Protein AF-A0A9P1D1I2-F1 (afdb_monomer_lite)

Radius of gyration: 19.67 Å; chains: 1; bounding box: 44×61×47 Å

Organism: NCBI:txid2562237

Structure (mmCIF, N/CA/C/O backbone):
data_AF-A0A9P1D1I2-F1
#
_entry.id   AF-A0A9P1D1I2-F1
#
loop_
_atom_site.group_PDB
_atom_site.id
_atom_site.type_symbol
_atom_site.label_atom_id
_atom_site.label_alt_id
_atom_site.label_comp_id
_atom_site.label_asym_id
_atom_site.label_entity_id
_atom_site.label_seq_id
_atom_site.pdbx_PDB_ins_code
_atom_site.Cartn_x
_atom_site.Cartn_y
_atom_site.Cartn_z
_atom_site.occupancy
_atom_site.B_iso_or_equiv
_atom_site.auth_seq_id
_atom_site.auth_comp_id
_atom_site.auth_asym_id
_atom_site.auth_atom_id
_atom_site.pdbx_PDB_model_num
ATOM 1 N N . MET A 1 1 ? -13.885 -42.984 11.761 1.00 29.89 1 MET A N 1
ATOM 2 C CA . MET A 1 1 ? -14.868 -42.279 12.609 1.00 29.89 1 MET A CA 1
ATOM 3 C C . MET A 1 1 ? -14.154 -41.050 13.152 1.00 29.89 1 MET A C 1
ATOM 5 O O . MET A 1 1 ? -13.339 -41.185 14.051 1.00 29.89 1 MET A O 1
ATOM 9 N N . TRP A 1 2 ? -14.302 -39.904 12.483 1.00 29.52 2 TRP A N 1
ATOM 10 C CA . TRP A 1 2 ? -13.664 -38.651 12.902 1.00 29.52 2 TRP A CA 1
ATOM 11 C C . TRP A 1 2 ? -14.492 -38.063 14.055 1.00 29.52 2 TRP A C 1
ATOM 13 O O . TRP A 1 2 ? -15.721 -38.069 13.937 1.00 29.52 2 TRP A O 1
ATOM 23 N N . PRO A 1 3 ? -13.893 -37.617 15.172 1.00 37.53 3 PRO A N 1
ATOM 24 C CA . PRO A 1 3 ? -14.671 -37.070 16.271 1.00 37.53 3 PRO A CA 1
ATOM 25 C C . PRO A 1 3 ? -15.302 -35.742 15.847 1.00 37.53 3 PRO A C 1
ATOM 27 O O . PRO A 1 3 ? -14.663 -34.925 15.184 1.00 37.53 3 PRO A O 1
ATOM 30 N N . ALA A 1 4 ? -16.561 -35.539 16.234 1.00 37.00 4 ALA A N 1
ATOM 31 C CA . ALA A 1 4 ? -17.274 -34.281 16.066 1.00 37.00 4 ALA A CA 1
ATOM 32 C C . ALA A 1 4 ? -16.588 -33.196 16.913 1.00 37.00 4 ALA A C 1
ATOM 34 O O . ALA A 1 4 ? -16.831 -33.070 18.113 1.00 37.00 4 ALA A O 1
ATOM 35 N N . GLY A 1 5 ? -15.676 -32.456 16.284 1.00 34.69 5 GLY A N 1
ATOM 36 C CA . GLY A 1 5 ? -15.035 -31.283 16.858 1.00 34.69 5 GLY A CA 1
ATOM 37 C C . GLY A 1 5 ? -16.058 -30.164 16.997 1.00 34.69 5 GLY A C 1
ATOM 38 O O . GLY A 1 5 ? -16.630 -29.693 16.019 1.00 34.69 5 GLY A O 1
ATOM 39 N N . VAL A 1 6 ? -16.317 -29.783 18.239 1.00 37.31 6 VAL A N 1
ATOM 40 C CA . VAL A 1 6 ? -17.224 -28.711 18.634 1.00 37.31 6 VAL A CA 1
ATOM 41 C C . VAL A 1 6 ? -16.773 -27.392 17.995 1.00 37.31 6 VAL A C 1
ATOM 43 O O . VAL A 1 6 ? -15.763 -26.817 18.390 1.00 37.31 6 VAL A O 1
ATOM 46 N N . LEU A 1 7 ? -17.550 -26.896 17.029 1.00 36.41 7 LEU A N 1
ATOM 47 C CA . LEU A 1 7 ? -17.466 -25.529 16.514 1.00 36.41 7 LEU A CA 1
ATOM 48 C C . LEU A 1 7 ? -17.905 -24.564 17.622 1.00 36.41 7 LEU A C 1
ATOM 50 O O . LEU A 1 7 ? -19.087 -24.256 17.766 1.00 36.41 7 LEU A O 1
ATOM 54 N N . ARG A 1 8 ? -16.967 -24.101 18.445 1.00 40.56 8 ARG A N 1
ATOM 55 C CA . ARG A 1 8 ? -17.187 -22.952 19.326 1.00 40.56 8 ARG A CA 1
ATOM 56 C C . ARG A 1 8 ? -16.097 -21.924 19.092 1.00 40.56 8 ARG A C 1
ATOM 58 O O . ARG A 1 8 ? -14.986 -22.069 19.583 1.00 40.56 8 ARG A O 1
AT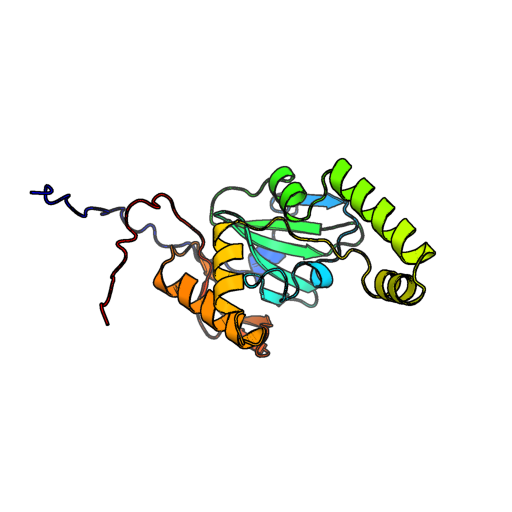OM 65 N N . HIS A 1 9 ? -16.470 -20.849 18.411 1.00 37.41 9 HIS A N 1
ATOM 66 C CA . HIS A 1 9 ? -15.846 -19.546 18.596 1.00 37.41 9 HIS A CA 1
ATOM 67 C C . HIS A 1 9 ? -16.936 -18.565 19.037 1.00 37.41 9 HIS A C 1
ATOM 69 O O . HIS A 1 9 ? -17.386 -17.709 18.286 1.00 37.41 9 HIS A O 1
ATOM 75 N N . GLU A 1 10 ? -17.372 -18.682 20.292 1.00 36.84 10 GLU A N 1
ATOM 76 C CA . GLU A 1 10 ? -17.981 -17.550 20.998 1.00 36.84 10 GLU A CA 1
ATOM 77 C C . GLU A 1 10 ? -16.853 -16.627 21.484 1.00 36.84 10 GLU A C 1
ATOM 79 O O . GLU A 1 10 ? -16.642 -16.420 22.677 1.00 36.84 10 GLU A O 1
ATOM 84 N N . ALA A 1 11 ? -16.075 -16.076 20.548 1.00 42.25 11 ALA A N 1
ATOM 85 C CA . ALA A 1 11 ? -15.321 -14.870 20.844 1.00 42.25 11 ALA A CA 1
ATOM 86 C C . ALA A 1 11 ? -16.341 -13.734 20.796 1.00 42.25 11 ALA A C 1
ATOM 88 O O . ALA A 1 11 ? -16.796 -13.347 19.724 1.00 42.25 11 ALA A O 1
ATOM 89 N N . ARG A 1 12 ? -16.764 -13.267 21.976 1.00 37.78 12 ARG A N 1
ATOM 90 C CA . ARG A 1 12 ? -17.630 -12.098 22.172 1.00 37.78 12 ARG A CA 1
ATOM 91 C C . ARG A 1 12 ? -17.237 -11.016 21.161 1.00 37.78 12 ARG A C 1
ATOM 93 O O . ARG A 1 12 ? -16.141 -10.469 21.279 1.00 37.78 12 ARG A O 1
ATOM 100 N N . ALA A 1 13 ? -18.087 -10.761 20.163 1.00 43.94 13 ALA A N 1
ATOM 101 C CA . ALA A 1 13 ? -17.826 -9.772 19.125 1.00 43.94 13 ALA A CA 1
ATOM 102 C C . ALA A 1 13 ? -17.531 -8.431 19.808 1.00 43.94 13 ALA A C 1
ATOM 104 O O . ALA A 1 13 ? -18.428 -7.793 20.363 1.00 43.94 13 ALA A O 1
ATOM 105 N N . LYS A 1 14 ? -16.254 -8.034 19.853 1.00 53.25 14 LYS A N 1
ATOM 106 C CA . LYS A 1 14 ? -15.906 -6.660 20.204 1.00 53.25 14 LYS A CA 1
ATOM 107 C C . LYS A 1 14 ? -16.548 -5.806 19.123 1.00 53.25 14 LYS A C 1
ATOM 109 O O . LYS A 1 14 ? -16.297 -6.038 17.944 1.00 53.25 14 LYS A O 1
ATOM 114 N N . VAL A 1 15 ? -17.413 -4.881 19.530 1.00 61.31 15 VAL A N 1
ATOM 115 C CA . VAL A 1 15 ? -17.997 -3.900 18.615 1.00 61.31 15 VAL A CA 1
ATOM 116 C C . VAL A 1 15 ? -16.836 -3.221 17.898 1.00 61.31 15 VAL A C 1
ATOM 118 O O . VAL A 1 15 ? -15.937 -2.694 18.559 1.00 61.31 15 VAL A O 1
ATOM 121 N N . ALA A 1 16 ? -16.814 -3.317 16.570 1.00 67.44 16 ALA A N 1
ATOM 122 C CA . ALA A 1 16 ? -15.770 -2.702 15.771 1.00 67.44 16 ALA A CA 1
ATOM 123 C C . ALA A 1 16 ? -15.785 -1.182 16.025 1.00 67.44 16 ALA A C 1
ATOM 125 O O . ALA A 1 16 ? -16.866 -0.588 16.092 1.00 67.44 16 ALA A O 1
ATOM 126 N N . PRO A 1 17 ? -14.621 -0.542 16.227 1.00 77.25 17 PRO A N 1
ATOM 127 C CA . PRO A 1 17 ? -14.570 0.892 16.462 1.00 77.25 17 PRO A CA 1
ATOM 128 C C . PRO A 1 17 ? -15.087 1.651 15.238 1.00 77.25 17 PRO A C 1
ATOM 130 O O . PRO A 1 17 ? -14.825 1.264 14.099 1.00 77.25 17 PRO A O 1
ATOM 133 N N . VAL A 1 18 ? -15.793 2.756 15.478 1.00 77.00 18 VAL A N 1
ATOM 134 C CA . VAL A 1 18 ? -16.175 3.697 14.421 1.00 77.00 18 VAL A CA 1
ATOM 135 C C . VAL A 1 18 ? -15.080 4.753 14.296 1.00 77.00 18 VAL A C 1
ATOM 137 O O . VAL A 1 18 ? -14.736 5.402 15.283 1.00 77.00 18 VAL A O 1
ATOM 140 N N . VAL A 1 19 ? -14.532 4.922 13.095 1.00 78.06 19 VAL A N 1
ATOM 141 C CA . VAL A 1 19 ? -13.442 5.854 12.789 1.00 78.06 19 VAL A CA 1
ATOM 142 C C . VAL A 1 19 ? -13.971 7.019 11.958 1.00 78.06 19 VAL A C 1
ATOM 144 O O . VAL A 1 19 ? -14.534 6.820 10.881 1.00 78.06 19 VAL A O 1
ATOM 147 N N . ASP A 1 20 ? -13.739 8.245 12.425 1.00 80.31 20 ASP A N 1
ATOM 148 C CA . ASP A 1 20 ? -13.945 9.460 11.635 1.00 80.31 20 ASP A CA 1
ATOM 149 C C . ASP A 1 20 ? -12.637 9.843 10.927 1.00 80.31 20 ASP A C 1
ATOM 151 O O . ASP A 1 20 ? -11.659 10.253 11.555 1.00 80.31 20 ASP A O 1
ATOM 155 N N . LEU A 1 21 ? -12.613 9.704 9.599 1.00 76.44 21 LEU A N 1
ATOM 156 C CA . LEU A 1 21 ? -11.418 9.982 8.801 1.00 76.44 21 LEU A CA 1
ATOM 157 C C . LEU A 1 21 ? -11.055 11.468 8.760 1.00 76.44 21 LEU A C 1
ATOM 159 O O . LEU A 1 21 ? -9.884 11.783 8.568 1.00 76.44 21 LEU A O 1
ATOM 163 N N . ARG A 1 22 ? -12.013 12.388 8.943 1.00 76.69 22 ARG A N 1
ATOM 164 C CA . ARG A 1 22 ? -11.710 13.827 9.006 1.00 76.69 22 ARG A CA 1
ATOM 165 C C . ARG A 1 22 ? -10.940 14.136 10.280 1.00 76.69 22 ARG A C 1
ATOM 167 O O . ARG A 1 22 ? -9.942 14.845 10.222 1.00 76.69 22 ARG A O 1
ATOM 174 N N . VAL A 1 23 ? -11.369 13.547 11.396 1.00 81.38 23 VAL A N 1
ATOM 175 C CA . VAL A 1 23 ? -10.670 13.658 12.683 1.00 81.38 23 VAL A CA 1
ATOM 176 C C . VAL A 1 23 ? -9.295 13.000 12.605 1.00 81.38 23 VAL A C 1
ATOM 178 O O . VAL A 1 23 ? -8.317 13.615 13.012 1.00 81.38 23 VAL A O 1
ATOM 181 N N . ALA A 1 24 ? -9.190 11.798 12.027 1.00 81.50 24 ALA A N 1
ATOM 182 C CA . ALA A 1 24 ? -7.903 11.119 11.859 1.00 81.50 24 ALA A CA 1
ATOM 183 C C . ALA A 1 24 ? -6.914 11.955 11.024 1.00 81.50 24 ALA A C 1
ATOM 185 O O . ALA A 1 24 ? -5.773 12.161 11.422 1.00 81.50 24 ALA A O 1
ATOM 186 N N . LEU A 1 25 ? -7.369 12.529 9.905 1.00 79.50 25 LEU A N 1
ATOM 187 C CA . LEU A 1 25 ? -6.540 13.381 9.045 1.00 79.50 25 LEU A CA 1
ATOM 188 C C . LEU A 1 25 ? -6.122 14.710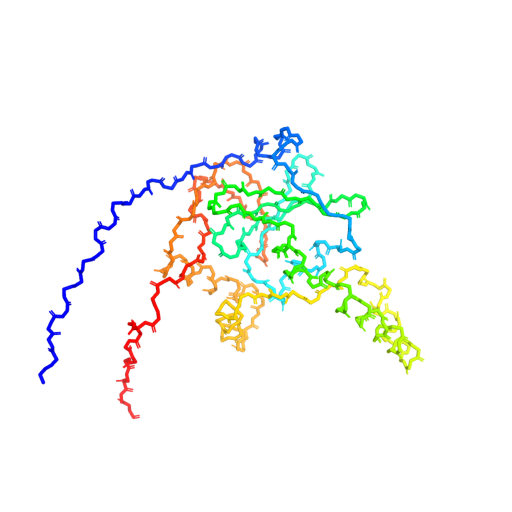 9.687 1.00 79.50 25 LEU A C 1
ATOM 190 O O . LEU A 1 25 ? -5.119 15.286 9.273 1.00 79.50 25 LEU A O 1
ATOM 194 N N . GLN A 1 26 ? -6.869 15.183 10.684 1.00 82.00 26 GLN A N 1
ATOM 195 C CA . GLN A 1 26 ? -6.565 16.386 11.462 1.00 82.00 26 GLN A CA 1
ATOM 196 C C . GLN A 1 26 ? -5.849 16.083 12.785 1.00 82.00 26 GLN A C 1
ATOM 198 O O . GLN A 1 26 ? -5.551 17.014 13.531 1.00 82.00 26 GLN A O 1
ATOM 203 N N . ALA A 1 27 ? -5.591 14.809 13.095 1.00 80.25 27 ALA A N 1
ATOM 204 C CA . ALA A 1 27 ? -4.967 14.413 14.348 1.00 80.25 27 ALA A CA 1
ATOM 205 C C . ALA A 1 27 ? -3.555 15.000 14.488 1.00 80.25 27 ALA A C 1
ATOM 207 O O . ALA A 1 27 ? -2.823 15.150 13.504 1.00 80.25 27 ALA A O 1
ATOM 208 N N . ASP A 1 28 ? -3.165 15.286 15.732 1.00 78.50 28 ASP A N 1
ATOM 209 C CA . ASP A 1 28 ? -1.852 15.843 16.055 1.00 78.50 28 ASP A CA 1
ATOM 210 C C . ASP A 1 28 ? -0.705 14.962 15.542 1.00 78.50 28 ASP A C 1
ATOM 212 O O . ASP A 1 28 ? -0.829 13.737 15.448 1.00 78.50 28 ASP A O 1
ATOM 216 N N . ALA A 1 29 ? 0.458 15.580 15.308 1.00 72.69 29 ALA A N 1
ATOM 217 C CA . ALA A 1 29 ? 1.646 14.925 14.753 1.00 72.69 29 ALA A CA 1
ATOM 218 C C . ALA A 1 29 ? 2.079 13.647 15.500 1.00 72.69 29 ALA A C 1
ATOM 220 O O . ALA A 1 29 ? 2.667 12.764 14.888 1.00 72.69 29 ALA A O 1
ATOM 221 N N . GLY A 1 30 ? 1.756 13.514 16.793 1.00 74.88 30 GLY A N 1
ATOM 222 C CA . GLY A 1 30 ? 2.052 12.315 17.588 1.00 74.88 30 GLY A CA 1
ATOM 223 C C . GLY A 1 30 ? 1.306 11.045 17.157 1.00 74.88 30 GLY A C 1
ATOM 224 O O . GLY A 1 30 ? 1.709 9.956 17.547 1.00 74.88 30 GLY A O 1
ATOM 225 N N . HIS A 1 31 ? 0.252 11.163 16.344 1.00 82.69 31 HIS A N 1
ATOM 226 C CA . HIS A 1 31 ? -0.493 10.023 15.794 1.00 82.69 31 HIS A CA 1
ATOM 227 C C . HIS A 1 31 ? 0.019 9.577 14.419 1.00 82.69 31 HIS A C 1
ATOM 229 O O . HIS A 1 31 ? -0.427 8.554 13.898 1.00 82.69 31 HIS A O 1
ATOM 235 N N . TRP A 1 32 ? 0.940 10.343 13.829 1.00 91.69 32 TRP A N 1
ATOM 236 C CA . TRP A 1 32 ? 1.482 10.093 12.504 1.00 91.69 32 TRP A CA 1
ATOM 237 C C . TRP A 1 32 ? 2.912 9.589 12.601 1.00 91.69 32 TRP A C 1
ATOM 239 O O . TRP A 1 32 ? 3.778 10.218 13.205 1.00 91.69 32 TRP A O 1
ATOM 249 N N . THR A 1 33 ? 3.191 8.486 11.921 1.00 94.56 33 THR A N 1
ATOM 250 C CA . THR A 1 33 ? 4.564 8.062 11.657 1.00 94.56 33 THR A CA 1
ATOM 251 C C . THR A 1 33 ? 4.951 8.484 10.244 1.00 94.56 33 THR A C 1
ATOM 253 O O . THR A 1 33 ? 4.114 8.527 9.341 1.00 94.56 33 THR A O 1
ATOM 256 N N . SER A 1 34 ? 6.214 8.864 10.057 1.00 94.12 34 SER A N 1
ATOM 257 C CA . SER A 1 34 ? 6.737 9.370 8.785 1.00 94.12 34 SER A CA 1
ATOM 258 C C . SER A 1 34 ? 7.961 8.577 8.367 1.00 94.12 34 SER A C 1
ATOM 260 O O . SER A 1 34 ? 8.762 8.183 9.212 1.00 94.12 34 SER A O 1
ATOM 262 N N . ILE A 1 35 ? 8.141 8.409 7.062 1.00 94.25 35 ILE A N 1
ATOM 263 C CA . ILE A 1 35 ? 9.394 7.928 6.495 1.00 94.25 35 ILE A CA 1
ATOM 264 C C . ILE A 1 35 ? 9.732 8.727 5.243 1.00 94.25 35 ILE A C 1
ATOM 266 O O . ILE A 1 35 ? 8.890 8.905 4.357 1.00 94.25 35 ILE A O 1
ATOM 270 N N . ASP A 1 36 ? 10.983 9.175 5.169 1.00 92.69 36 ASP A N 1
ATOM 271 C CA . ASP A 1 36 ? 11.531 9.756 3.952 1.00 92.69 36 ASP A CA 1
ATOM 272 C C . ASP A 1 36 ? 11.814 8.630 2.954 1.00 92.69 36 ASP A C 1
ATOM 274 O O . ASP A 1 36 ? 12.602 7.717 3.216 1.00 92.69 36 ASP A O 1
ATOM 278 N N . ALA A 1 37 ? 11.135 8.665 1.812 1.00 88.06 37 ALA A N 1
ATOM 279 C CA . ALA A 1 37 ? 11.194 7.600 0.823 1.00 88.06 37 ALA A CA 1
ATOM 280 C C . ALA A 1 37 ? 10.855 8.134 -0.574 1.00 88.06 37 ALA A C 1
ATOM 282 O O . ALA A 1 37 ? 9.896 8.892 -0.722 1.00 88.06 37 ALA A O 1
ATOM 283 N N . PRO A 1 38 ? 11.570 7.704 -1.629 1.00 87.38 38 PRO A N 1
ATOM 284 C CA . PRO A 1 38 ? 11.281 8.098 -3.006 1.00 87.38 38 PRO A CA 1
ATOM 285 C C . PRO A 1 38 ? 10.097 7.297 -3.584 1.00 87.38 38 PRO A C 1
ATOM 287 O O . PRO A 1 38 ? 10.202 6.715 -4.660 1.00 87.38 38 PRO A O 1
ATOM 290 N N . VAL A 1 39 ? 8.981 7.229 -2.855 1.00 90.56 39 VAL A N 1
ATOM 291 C CA . VAL A 1 39 ? 7.765 6.495 -3.232 1.00 90.56 39 VAL A CA 1
ATOM 292 C C . VAL A 1 39 ? 6.666 7.471 -3.599 1.00 90.56 39 VAL A C 1
ATOM 294 O O . VAL A 1 39 ? 6.432 8.455 -2.895 1.00 90.56 39 VAL A O 1
ATOM 297 N N . VAL A 1 40 ? 5.950 7.150 -4.674 1.00 92.12 40 VAL A N 1
ATOM 298 C CA . VAL A 1 40 ? 4.725 7.851 -5.057 1.00 92.12 40 VAL A CA 1
ATOM 299 C C . VAL A 1 40 ? 3.536 6.927 -4.807 1.00 92.12 40 VAL A C 1
ATOM 301 O O . VAL A 1 40 ? 3.335 5.945 -5.525 1.00 92.12 40 VAL A O 1
ATOM 304 N N . LEU A 1 41 ? 2.732 7.242 -3.786 1.00 92.81 41 LEU A N 1
ATOM 305 C CA . LEU A 1 41 ? 1.606 6.409 -3.344 1.00 92.81 41 LEU A CA 1
ATOM 306 C C . LEU A 1 41 ? 0.604 6.148 -4.467 1.00 92.81 41 LEU A C 1
ATOM 308 O O . LEU A 1 41 ? 0.179 5.013 -4.651 1.00 92.81 41 LEU A O 1
ATOM 312 N N . SER A 1 42 ? 0.265 7.170 -5.256 1.00 89.31 42 SER A N 1
ATOM 313 C CA . SER A 1 42 ? -0.665 7.028 -6.381 1.00 89.31 42 SER A CA 1
ATOM 314 C C . SER A 1 42 ? -0.149 6.106 -7.484 1.00 89.31 42 SER A C 1
ATOM 316 O O . SER A 1 42 ? -0.963 5.555 -8.215 1.00 89.31 42 SER A O 1
ATOM 318 N N . SER A 1 43 ? 1.167 5.911 -7.591 1.00 88.94 43 SER A N 1
ATOM 319 C CA . SER A 1 43 ? 1.780 4.978 -8.539 1.00 88.94 43 SER A CA 1
ATOM 320 C C . SER A 1 43 ? 1.832 3.555 -7.976 1.00 88.94 43 SER A C 1
ATOM 322 O O . SER A 1 43 ? 1.537 2.607 -8.698 1.00 88.94 43 SER A O 1
ATOM 324 N N . CYS A 1 44 ? 2.201 3.385 -6.699 1.00 90.75 44 CYS A N 1
ATOM 325 C CA . CYS A 1 44 ? 2.358 2.054 -6.095 1.00 90.75 44 CYS A CA 1
ATOM 326 C C . CYS A 1 44 ? 1.029 1.431 -5.639 1.00 90.75 44 CYS A C 1
ATOM 328 O O . CYS A 1 44 ? 0.818 0.237 -5.830 1.00 90.75 44 CYS A O 1
ATOM 330 N N . LEU A 1 45 ? 0.140 2.223 -5.031 1.00 89.19 45 LEU A N 1
ATOM 331 C CA . LEU A 1 45 ? -1.147 1.762 -4.492 1.00 89.19 45 LEU A CA 1
ATOM 332 C C . LEU A 1 45 ? -2.267 1.786 -5.532 1.00 89.19 45 LEU A C 1
ATOM 334 O O . LEU A 1 45 ? -3.412 1.466 -5.211 1.00 89.19 45 LEU A O 1
ATOM 338 N N . ALA A 1 46 ? -1.942 2.167 -6.770 1.00 76.62 46 ALA A N 1
ATOM 339 C CA . ALA A 1 46 ? -2.864 2.033 -7.874 1.00 76.62 46 ALA A CA 1
ATOM 340 C C . ALA A 1 46 ? -3.265 0.558 -8.079 1.00 76.62 46 ALA A C 1
ATOM 342 O O . ALA A 1 46 ? -2.462 -0.363 -7.872 1.00 76.62 46 ALA A O 1
ATOM 343 N N . PRO A 1 47 ? -4.496 0.330 -8.546 1.00 68.31 47 PRO A N 1
ATOM 344 C CA . PRO A 1 47 ? -4.978 -0.998 -8.880 1.00 68.31 47 PRO A CA 1
ATOM 345 C C . PRO A 1 47 ? -4.118 -1.672 -9.947 1.00 68.31 47 PRO A C 1
ATOM 347 O O . PRO A 1 47 ? -3.681 -1.040 -10.909 1.00 68.31 47 PRO A O 1
ATOM 350 N N . GLY A 1 48 ? -3.929 -2.982 -9.807 1.00 73.94 48 GLY A N 1
ATOM 351 C CA . GLY A 1 48 ? -3.123 -3.799 -10.722 1.00 73.94 48 GLY A CA 1
ATOM 352 C C . GLY A 1 48 ? -1.932 -4.471 -10.043 1.00 73.94 48 GLY A C 1
ATOM 353 O O . GLY A 1 48 ? -1.468 -5.497 -10.530 1.00 73.94 48 GLY A O 1
ATOM 354 N N . GLN A 1 49 ? -1.503 -3.946 -8.891 1.00 81.56 49 GLN A N 1
ATOM 355 C CA . GLN A 1 49 ? -0.638 -4.653 -7.939 1.00 81.56 49 GLN A CA 1
ATOM 356 C C . GLN A 1 49 ? -1.455 -5.076 -6.715 1.00 81.56 49 GLN A C 1
ATOM 358 O O . GLN A 1 49 ? -1.619 -6.259 -6.432 1.00 81.56 49 GLN A O 1
ATOM 363 N N . SER A 1 50 ? -2.073 -4.098 -6.048 1.00 82.38 50 SER A N 1
ATOM 364 C CA . SER A 1 50 ? -2.990 -4.324 -4.934 1.00 82.38 50 SER A CA 1
ATOM 365 C C . SER A 1 50 ? -4.411 -3.904 -5.274 1.00 82.38 50 SER A C 1
ATOM 367 O O . SER A 1 50 ? -4.634 -2.959 -6.022 1.00 82.38 50 SER A O 1
ATOM 369 N N . PHE A 1 51 ? -5.378 -4.623 -4.706 1.00 79.44 51 PHE A N 1
ATOM 370 C CA . PHE A 1 51 ? -6.816 -4.398 -4.892 1.00 79.44 51 PHE A CA 1
ATOM 371 C C . PHE A 1 51 ? -7.508 -4.004 -3.574 1.00 79.44 51 PHE A C 1
ATOM 373 O O . PHE A 1 51 ? -8.726 -4.121 -3.446 1.00 79.44 51 PHE A O 1
ATOM 380 N N . GLY A 1 52 ? -6.729 -3.652 -2.544 1.00 79.25 52 GLY A N 1
ATOM 381 C CA . GLY A 1 52 ? -7.221 -3.326 -1.197 1.00 79.25 52 GLY A CA 1
ATOM 382 C C . GLY A 1 52 ? -7.201 -1.839 -0.840 1.00 79.25 52 GLY A C 1
ATOM 383 O O . GLY A 1 52 ? -7.771 -1.463 0.180 1.00 79.25 52 GLY A O 1
ATOM 384 N N . TRP A 1 53 ? -6.568 -0.996 -1.660 1.00 85.62 53 TRP A N 1
ATOM 385 C CA . TRP A 1 53 ? -6.398 0.429 -1.376 1.00 85.62 53 TRP A CA 1
ATOM 386 C C . TRP A 1 53 ? -7.497 1.260 -2.030 1.00 85.62 53 TRP A C 1
ATOM 388 O O . TRP A 1 53 ? -7.824 1.071 -3.200 1.00 85.62 53 TRP A O 1
ATOM 398 N N . LYS A 1 54 ? -8.063 2.197 -1.272 1.00 82.62 54 LYS A N 1
ATOM 399 C CA . LYS A 1 54 ? -9.045 3.172 -1.747 1.00 82.62 54 LYS A CA 1
ATOM 400 C C . LYS A 1 54 ? -8.437 4.560 -1.654 1.00 82.62 54 LYS A C 1
ATOM 402 O O . LYS A 1 54 ? -7.938 4.955 -0.599 1.00 82.62 54 LYS A O 1
ATOM 407 N N . LYS A 1 55 ? -8.495 5.304 -2.754 1.00 83.44 55 LYS A N 1
ATOM 408 C CA . LYS A 1 55 ? -8.059 6.694 -2.772 1.00 83.44 55 LYS A CA 1
ATOM 409 C C . LYS A 1 55 ? -9.171 7.559 -2.191 1.00 83.44 55 LYS A C 1
ATOM 411 O O . LYS A 1 55 ? -10.325 7.453 -2.591 1.00 83.44 55 LYS A O 1
ATOM 416 N N . LEU A 1 56 ? -8.828 8.420 -1.254 1.00 80.44 56 LEU A N 1
ATOM 417 C CA . LEU A 1 56 ? -9.726 9.375 -0.631 1.00 80.44 56 LEU A CA 1
ATOM 418 C C . LEU A 1 56 ? -9.271 10.776 -1.010 1.00 80.44 56 LEU A C 1
ATOM 420 O O . LEU A 1 56 ? -8.071 11.049 -1.018 1.00 80.44 56 LEU A O 1
ATOM 424 N N . ASN A 1 57 ? -10.225 11.660 -1.281 1.00 74.50 57 ASN A N 1
ATOM 425 C CA . ASN A 1 57 ? -9.947 13.085 -1.363 1.00 74.50 57 ASN A CA 1
ATOM 426 C C . ASN A 1 57 ? -10.653 13.762 -0.194 1.00 74.50 57 ASN A C 1
ATOM 428 O O . ASN A 1 57 ? -11.875 13.890 -0.177 1.00 74.50 57 ASN A O 1
ATOM 432 N N . VAL A 1 58 ? -9.880 14.141 0.818 1.00 66.00 58 VAL A N 1
ATOM 433 C CA . VAL A 1 58 ? -10.419 14.759 2.029 1.00 66.00 58 VAL A CA 1
ATOM 434 C C . VAL A 1 58 ? -9.702 16.077 2.226 1.00 66.00 58 VAL A C 1
ATOM 436 O O . VAL A 1 58 ? -8.473 16.133 2.245 1.00 66.00 58 VAL A O 1
ATOM 439 N N . THR A 1 59 ? -10.466 17.164 2.343 1.00 65.81 59 THR A N 1
ATOM 440 C CA . THR A 1 59 ? -9.925 18.518 2.559 1.00 65.81 59 THR A CA 1
ATOM 441 C C . THR A 1 59 ? -8.876 18.959 1.519 1.00 65.81 59 THR A C 1
ATOM 443 O O . THR A 1 59 ? -7.971 19.719 1.838 1.00 65.81 59 THR A O 1
ATOM 446 N N . GLY A 1 60 ? -8.982 18.485 0.269 1.00 69.94 60 GLY A N 1
ATOM 447 C CA . GLY A 1 60 ? -8.054 18.834 -0.817 1.00 69.94 60 GLY A CA 1
ATOM 448 C C . GLY A 1 60 ? -6.730 18.062 -0.810 1.00 69.94 60 GLY A C 1
ATOM 449 O O . GLY A 1 60 ? -5.849 18.365 -1.611 1.00 69.94 60 GLY A O 1
ATOM 450 N N . GLN A 1 61 ? -6.594 17.058 0.057 1.00 74.50 61 GLN A N 1
ATOM 451 C CA . GLN A 1 61 ? -5.430 16.187 0.130 1.00 74.50 61 GLN A CA 1
ATOM 452 C C . GLN A 1 61 ? -5.811 14.759 -0.271 1.00 74.50 61 GLN A C 1
ATOM 454 O O . GLN A 1 61 ? -6.817 14.214 0.192 1.00 74.50 61 GLN A O 1
ATOM 459 N N . ASP A 1 62 ? -4.981 14.148 -1.113 1.00 83.56 62 ASP A N 1
ATOM 460 C CA . ASP A 1 62 ? -5.111 12.736 -1.448 1.00 83.56 62 ASP A CA 1
ATOM 461 C C . ASP A 1 62 ? -4.586 11.873 -0.291 1.00 83.56 62 ASP A C 1
ATOM 463 O O . ASP A 1 62 ? -3.462 12.051 0.190 1.00 83.56 62 ASP A O 1
ATOM 467 N N . ALA A 1 63 ? -5.404 10.917 0.135 1.00 87.69 63 ALA A N 1
ATOM 468 C CA . ALA A 1 63 ? -5.052 9.897 1.111 1.00 87.69 63 ALA A CA 1
ATOM 469 C C . ALA A 1 63 ? -5.413 8.508 0.576 1.00 87.69 63 ALA A C 1
ATOM 471 O O . ALA A 1 63 ? -6.236 8.369 -0.327 1.00 87.69 63 ALA A O 1
ATOM 472 N N . PHE A 1 64 ? -4.799 7.469 1.126 1.00 88.88 64 PHE A N 1
ATOM 473 C CA . PHE A 1 64 ? -5.031 6.087 0.725 1.00 88.88 64 PHE A CA 1
ATOM 474 C C . PHE A 1 64 ? -5.405 5.265 1.946 1.00 88.88 64 PHE A C 1
ATOM 476 O O . PHE A 1 64 ? -4.594 5.086 2.848 1.00 88.88 64 PHE A O 1
ATOM 483 N N . LEU A 1 65 ? -6.637 4.772 1.966 1.00 87.38 65 LEU A N 1
ATOM 484 C CA . LEU A 1 65 ? -7.152 3.901 3.014 1.00 87.38 65 LEU A CA 1
ATOM 485 C C . LEU A 1 65 ? -7.022 2.446 2.574 1.00 87.38 65 LEU A C 1
ATOM 487 O O . LEU A 1 65 ? -7.399 2.105 1.453 1.00 87.38 65 LEU A O 1
ATOM 491 N N . GLY A 1 66 ? -6.537 1.582 3.456 1.00 87.88 66 GLY A N 1
ATOM 492 C CA . GLY A 1 66 ? -6.443 0.155 3.177 1.00 87.88 66 GLY A CA 1
ATOM 493 C C . GLY A 1 66 ? -6.129 -0.669 4.414 1.00 87.88 66 GLY A C 1
ATOM 494 O O . GLY A 1 66 ? -6.104 -0.161 5.537 1.00 87.88 66 GLY A O 1
ATOM 495 N N . VAL A 1 67 ? -5.919 -1.964 4.190 1.00 87.31 67 VAL A N 1
ATOM 496 C CA . VAL A 1 67 ? -5.444 -2.898 5.213 1.00 87.31 67 VAL A CA 1
ATOM 497 C C . VAL A 1 67 ? -3.973 -3.167 4.971 1.00 87.31 67 VAL A C 1
ATOM 499 O O . VAL A 1 67 ? -3.576 -3.464 3.845 1.00 87.31 67 VAL A O 1
ATOM 502 N N . LEU A 1 68 ? -3.180 -3.111 6.035 1.00 89.62 68 LEU A N 1
ATOM 503 C CA . LEU A 1 68 ? -1.828 -3.647 6.034 1.00 89.62 68 LEU A CA 1
ATOM 504 C C . LEU A 1 68 ? -1.692 -4.633 7.192 1.00 89.62 68 LEU A C 1
ATOM 506 O O . LEU A 1 68 ? -1.869 -4.263 8.352 1.00 89.62 68 LEU A O 1
ATOM 510 N N . ASN A 1 69 ? -1.404 -5.895 6.868 1.00 85.94 69 ASN A N 1
ATOM 511 C CA . ASN A 1 69 ? -1.474 -7.025 7.795 1.00 85.94 69 ASN A CA 1
ATOM 512 C C . ASN A 1 69 ? -2.862 -7.131 8.458 1.00 85.94 69 ASN A C 1
ATOM 514 O O . ASN A 1 69 ? -3.815 -7.559 7.818 1.00 85.94 69 ASN A O 1
ATOM 518 N N . MET A 1 70 ? -2.971 -6.705 9.716 1.00 83.25 70 MET A N 1
ATOM 519 C CA . MET A 1 70 ? -4.161 -6.810 10.571 1.00 83.25 70 MET A CA 1
ATOM 520 C C . MET A 1 70 ? -4.725 -5.442 10.960 1.00 83.25 70 MET A C 1
ATOM 522 O O . MET A 1 70 ? -5.490 -5.318 11.920 1.00 83.25 70 MET A O 1
ATOM 526 N N . SER A 1 71 ? -4.293 -4.405 10.251 1.00 88.12 71 SER A N 1
ATOM 527 C CA . SER A 1 71 ? -4.471 -3.030 10.681 1.00 88.12 71 SER A CA 1
ATOM 528 C C . SER A 1 71 ? -5.129 -2.212 9.588 1.00 88.12 71 SER A C 1
ATOM 530 O O . SER A 1 71 ? -4.712 -2.241 8.429 1.00 88.12 71 SER A O 1
ATOM 532 N N . ALA A 1 72 ? -6.152 -1.457 9.972 1.00 88.44 72 ALA A N 1
ATOM 533 C CA . ALA A 1 72 ? -6.703 -0.400 9.146 1.00 88.44 72 ALA A CA 1
ATOM 534 C C . ALA A 1 72 ? -5.708 0.763 9.148 1.00 88.44 72 ALA A C 1
ATOM 536 O O . ALA A 1 72 ? -5.385 1.292 10.212 1.00 88.44 72 ALA A O 1
ATOM 537 N N . VAL A 1 73 ? -5.213 1.156 7.977 1.00 91.81 73 VAL A N 1
ATOM 538 C CA . VAL A 1 73 ? -4.173 2.182 7.836 1.00 91.81 73 VAL A CA 1
ATOM 539 C C . VAL A 1 73 ? -4.609 3.228 6.830 1.00 91.81 73 VAL A C 1
ATOM 541 O O . VAL A 1 73 ? -5.180 2.908 5.785 1.00 91.81 73 VAL A O 1
ATOM 544 N N . ILE A 1 74 ? -4.283 4.480 7.132 1.00 91.12 74 ILE A N 1
ATOM 545 C CA . ILE A 1 74 ? -4.341 5.574 6.171 1.00 91.12 74 ILE A CA 1
ATOM 546 C C . ILE A 1 74 ? -2.928 6.047 5.839 1.00 91.12 74 ILE A C 1
ATOM 548 O O . ILE A 1 74 ? -2.143 6.343 6.735 1.00 91.12 74 ILE A O 1
ATOM 552 N N . PHE A 1 75 ? -2.612 6.111 4.548 1.00 94.00 75 PHE A N 1
ATOM 553 C CA . PHE A 1 75 ? -1.385 6.690 4.013 1.00 94.00 75 PHE A CA 1
ATOM 554 C C . PHE A 1 75 ? -1.653 8.057 3.397 1.00 94.00 75 PHE A C 1
ATOM 556 O O . PHE A 1 75 ? -2.682 8.286 2.761 1.00 94.00 75 PHE A O 1
ATOM 563 N N . VAL A 1 76 ? -0.681 8.949 3.527 1.00 92.88 76 VAL A N 1
ATOM 564 C CA . VAL A 1 76 ? -0.698 10.290 2.953 1.00 92.88 76 VAL A CA 1
ATOM 565 C C . VAL A 1 76 ? 0.659 10.593 2.326 1.00 92.88 76 VAL A C 1
ATOM 567 O O . VAL A 1 76 ? 1.706 10.307 2.911 1.00 92.88 76 VAL A O 1
ATOM 570 N N . GLN A 1 77 ? 0.645 11.208 1.142 1.00 93.12 77 GLN A N 1
ATOM 571 C CA . GLN A 1 77 ? 1.866 11.648 0.467 1.00 93.12 77 GLN A CA 1
ATOM 572 C C . GLN A 1 77 ? 2.370 12.967 1.074 1.00 93.12 77 GLN A C 1
ATOM 574 O O . GLN A 1 77 ? 1.597 13.905 1.277 1.00 93.12 77 GLN A O 1
ATOM 579 N N . ARG A 1 78 ? 3.681 13.056 1.315 1.00 91.62 78 ARG A N 1
ATOM 580 C CA . ARG A 1 78 ? 4.403 14.277 1.709 1.00 91.62 78 ARG A CA 1
ATOM 581 C C . ARG A 1 78 ? 5.508 14.594 0.706 1.00 91.62 78 ARG A C 1
ATOM 583 O O . ARG A 1 78 ? 5.834 13.774 -0.148 1.00 91.62 78 ARG A O 1
ATOM 590 N N . GLU A 1 79 ? 6.103 15.780 0.829 1.00 87.44 79 GLU A N 1
ATOM 591 C CA . GLU A 1 79 ? 7.162 16.244 -0.082 1.00 87.44 79 GLU A CA 1
ATOM 592 C C . GLU A 1 79 ? 8.382 15.313 -0.115 1.00 87.44 79 GLU A C 1
ATOM 594 O O . GLU A 1 79 ? 8.945 15.082 -1.182 1.00 87.44 79 GLU A O 1
ATOM 599 N N . LYS A 1 80 ? 8.789 14.767 1.040 1.00 86.81 80 LYS A N 1
ATOM 600 C CA . LYS A 1 80 ? 9.993 13.926 1.175 1.00 86.81 80 LYS A CA 1
ATOM 601 C C . LYS A 1 80 ? 9.712 12.437 1.368 1.00 86.81 80 LYS A C 1
ATOM 603 O O . LYS A 1 80 ? 10.644 11.655 1.527 1.00 86.81 80 LYS A O 1
ATOM 608 N N . GLY A 1 81 ? 8.449 12.029 1.317 1.00 92.25 81 GLY A N 1
ATOM 609 C CA . GLY A 1 81 ? 8.084 10.635 1.509 1.00 92.25 81 GLY A CA 1
ATOM 610 C C . GLY A 1 81 ? 6.625 10.458 1.860 1.00 92.25 81 GLY A C 1
ATOM 611 O O . GLY A 1 81 ? 5.751 11.104 1.279 1.00 92.25 81 GLY A O 1
ATOM 612 N N . ILE A 1 82 ? 6.362 9.561 2.800 1.00 94.81 82 ILE A N 1
ATOM 613 C CA . ILE A 1 82 ? 5.004 9.155 3.147 1.00 94.81 82 ILE A CA 1
ATOM 614 C C . ILE A 1 82 ? 4.785 9.230 4.652 1.00 94.81 82 ILE A C 1
ATOM 616 O O . ILE A 1 82 ? 5.701 9.043 5.456 1.00 94.81 82 ILE A O 1
ATOM 620 N N . GLN A 1 83 ? 3.541 9.506 5.015 1.00 95.31 83 GLN A N 1
ATOM 621 C CA . GLN A 1 83 ? 3.053 9.473 6.382 1.00 95.31 83 GLN A CA 1
ATOM 622 C C . GLN A 1 83 ? 1.924 8.468 6.507 1.00 95.31 83 GLN A C 1
ATOM 624 O O . GLN A 1 83 ? 1.170 8.260 5.554 1.00 95.31 83 GLN A O 1
ATOM 629 N N . TRP A 1 84 ? 1.801 7.861 7.681 1.00 95.44 84 TRP A N 1
ATOM 630 C CA . TRP A 1 84 ? 0.697 6.963 7.972 1.00 95.44 84 TRP A CA 1
ATOM 631 C C . TRP A 1 84 ? 0.234 7.034 9.413 1.00 95.44 84 TRP A C 1
ATOM 633 O O . TRP A 1 84 ? 0.969 7.445 10.310 1.00 95.44 84 TRP A O 1
ATOM 643 N N . GLN A 1 85 ? -0.999 6.583 9.600 1.00 93.94 85 GLN A N 1
ATOM 644 C CA . GLN A 1 85 ? -1.615 6.379 10.897 1.00 93.94 85 GLN A CA 1
ATOM 645 C C . GLN A 1 85 ? -2.336 5.030 10.901 1.00 93.94 85 GLN A C 1
ATOM 647 O O . GLN A 1 85 ? -3.007 4.660 9.932 1.00 93.94 85 GLN A O 1
ATOM 652 N N . THR A 1 86 ? -2.219 4.310 12.017 1.00 92.81 86 THR A N 1
ATOM 653 C CA . THR A 1 86 ? -3.041 3.126 12.291 1.00 92.81 86 THR A CA 1
ATOM 654 C C . THR A 1 86 ? -4.384 3.576 12.862 1.00 92.81 86 THR A C 1
ATOM 656 O O . THR A 1 86 ? -4.430 4.232 13.899 1.00 92.81 86 THR A O 1
ATOM 659 N N . LEU A 1 87 ? -5.478 3.235 12.186 1.00 88.19 87 LEU A N 1
ATOM 660 C CA . LEU A 1 87 ? -6.844 3.602 12.569 1.00 88.19 87 LEU A CA 1
ATOM 661 C C . LEU A 1 87 ? -7.487 2.562 13.496 1.00 88.19 87 LEU A C 1
ATOM 663 O O . LEU A 1 87 ? -8.266 2.908 14.379 1.00 88.19 87 LEU A O 1
ATOM 667 N N . ALA A 1 88 ? -7.177 1.285 13.274 1.00 86.31 88 ALA A N 1
ATOM 668 C CA . ALA A 1 88 ? -7.633 0.160 14.082 1.00 86.31 88 ALA A CA 1
ATOM 669 C C . ALA A 1 88 ? -6.696 -1.041 13.894 1.00 86.31 88 ALA A C 1
ATOM 671 O O . ALA A 1 88 ? -6.065 -1.173 12.845 1.00 86.31 88 ALA A O 1
ATOM 672 N N . GLY A 1 89 ? -6.650 -1.933 14.885 1.00 86.88 89 GLY A N 1
ATOM 673 C CA . GLY A 1 89 ? -5.759 -3.097 14.892 1.00 86.88 89 GLY A CA 1
ATOM 674 C C . GLY A 1 89 ? -4.387 -2.809 15.520 1.00 86.88 89 GLY A C 1
ATOM 675 O O . GLY A 1 89 ? -4.216 -1.778 16.174 1.00 86.88 89 GLY A O 1
ATOM 676 N N . PRO A 1 90 ? -3.422 -3.738 15.385 1.00 89.75 90 PRO A N 1
ATOM 677 C CA . PRO A 1 90 ? -2.056 -3.556 15.876 1.00 89.75 90 PRO A CA 1
ATOM 678 C C . PRO A 1 90 ? -1.361 -2.351 15.234 1.00 89.75 90 PRO A C 1
ATOM 680 O O . PRO A 1 90 ? -1.594 -2.044 14.067 1.00 89.75 90 PRO A O 1
ATOM 683 N N . GLU A 1 91 ? -0.473 -1.686 15.966 1.00 93.12 91 GLU A N 1
ATOM 684 C CA . GLU A 1 91 ? 0.288 -0.560 15.424 1.00 93.12 91 GLU A CA 1
ATOM 685 C C . GLU A 1 91 ? 1.168 -0.992 14.241 1.00 93.12 91 GLU A C 1
ATOM 687 O O . GLU A 1 91 ? 1.942 -1.949 14.326 1.00 93.12 91 GLU A O 1
ATOM 692 N N . VAL A 1 92 ? 1.053 -0.271 13.126 1.00 93.75 92 VAL A N 1
ATOM 693 C CA . VAL A 1 92 ? 1.899 -0.474 11.951 1.00 93.75 92 VAL A CA 1
ATOM 694 C C . VAL A 1 92 ? 3.206 0.286 12.114 1.00 93.75 92 VAL A C 1
ATOM 696 O O . VAL A 1 92 ? 3.251 1.514 12.043 1.00 93.75 92 VAL A O 1
ATOM 699 N N . THR A 1 93 ? 4.283 -0.472 12.290 1.00 95.19 93 THR A N 1
ATOM 700 C CA . THR A 1 93 ? 5.636 0.053 12.488 1.00 95.19 93 THR A CA 1
ATOM 701 C C . THR A 1 93 ? 6.266 0.550 11.187 1.00 95.19 93 THR A C 1
ATOM 703 O O . THR A 1 93 ? 5.893 0.133 10.087 1.00 95.19 93 THR A O 1
ATOM 706 N N . GLN A 1 94 ? 7.303 1.384 11.310 1.00 94.94 94 GLN A N 1
ATOM 707 C CA . GLN A 1 94 ? 8.116 1.814 10.169 1.00 94.94 94 GLN A CA 1
ATOM 708 C C . GLN A 1 94 ? 8.715 0.631 9.397 1.00 94.94 94 GLN A C 1
ATOM 710 O O . GLN A 1 94 ? 8.697 0.649 8.171 1.00 94.94 94 GLN A O 1
ATOM 715 N N . GLU A 1 95 ? 9.177 -0.413 10.087 1.00 94.00 95 GLU A N 1
ATOM 716 C CA . GLU A 1 95 ? 9.707 -1.631 9.456 1.00 94.00 95 GLU A CA 1
ATOM 717 C C . GLU A 1 95 ? 8.654 -2.321 8.574 1.00 94.00 95 GLU A C 1
ATOM 719 O O . GLU A 1 95 ? 8.941 -2.733 7.450 1.00 94.00 95 GLU A O 1
ATOM 724 N N . THR A 1 96 ? 7.406 -2.388 9.050 1.00 93.94 96 THR A N 1
ATOM 725 C CA . THR A 1 96 ? 6.293 -2.975 8.291 1.00 93.94 96 THR A CA 1
ATOM 726 C C . THR A 1 96 ? 6.049 -2.202 6.996 1.00 93.94 96 THR A C 1
ATOM 728 O O . THR A 1 96 ? 5.903 -2.803 5.931 1.00 93.94 96 THR A O 1
ATOM 731 N N . VAL A 1 97 ? 6.052 -0.869 7.070 1.00 95.25 97 VAL A N 1
ATOM 732 C CA . VAL A 1 97 ? 5.885 0.011 5.903 1.00 95.25 97 VAL A CA 1
ATOM 733 C C . VAL A 1 97 ? 7.078 -0.085 4.954 1.00 95.25 97 VAL A C 1
ATOM 735 O O . VAL A 1 97 ? 6.884 -0.182 3.742 1.00 95.25 97 VAL A O 1
ATOM 738 N N . GLN A 1 98 ? 8.302 -0.115 5.486 1.00 94.06 98 GLN A N 1
ATOM 739 C CA . GLN A 1 98 ? 9.515 -0.293 4.690 1.00 94.06 98 GLN A CA 1
ATOM 740 C C . GLN A 1 98 ? 9.459 -1.592 3.897 1.00 94.06 98 GLN A C 1
ATOM 742 O O . GLN A 1 98 ? 9.657 -1.572 2.687 1.00 94.06 98 GLN A O 1
ATOM 747 N N . LYS A 1 99 ? 9.115 -2.705 4.547 1.00 93.19 99 LYS A N 1
ATOM 748 C CA . LYS A 1 99 ? 8.963 -3.993 3.872 1.00 93.19 99 LYS A CA 1
ATOM 749 C C . LYS A 1 99 ? 7.866 -3.945 2.811 1.00 93.19 99 LYS A C 1
ATOM 751 O O . LYS A 1 99 ? 8.110 -4.333 1.674 1.00 93.19 99 LYS A O 1
ATOM 756 N N . PHE A 1 100 ? 6.687 -3.425 3.157 1.00 93.88 100 PHE A N 1
ATOM 757 C CA . PHE A 1 100 ? 5.538 -3.362 2.251 1.00 93.88 100 PHE A CA 1
ATOM 758 C C . PHE A 1 100 ? 5.838 -2.599 0.952 1.00 93.88 100 PHE A C 1
ATOM 760 O O . PHE A 1 100 ? 5.469 -3.059 -0.127 1.00 93.88 100 PHE A O 1
ATOM 767 N N . PHE A 1 101 ? 6.558 -1.478 1.035 1.00 93.56 101 PHE A N 1
ATOM 768 C CA . PHE A 1 101 ? 6.974 -0.690 -0.132 1.00 93.56 101 PHE A CA 1
ATOM 769 C C . PHE A 1 101 ? 8.348 -1.091 -0.705 1.00 93.56 101 PHE A C 1
ATOM 771 O O . PHE A 1 101 ? 8.860 -0.394 -1.580 1.00 93.56 101 PHE A O 1
ATOM 778 N N . ALA A 1 102 ? 8.944 -2.196 -0.235 1.00 91.69 102 ALA A N 1
ATOM 779 C CA . ALA A 1 102 ? 10.273 -2.671 -0.635 1.00 91.69 102 ALA A CA 1
ATOM 780 C C . ALA A 1 102 ? 11.379 -1.596 -0.506 1.00 91.69 102 ALA A C 1
ATOM 782 O O . ALA A 1 102 ? 12.189 -1.391 -1.410 1.00 91.69 102 ALA A O 1
ATOM 783 N N . LEU A 1 103 ? 11.374 -0.879 0.620 1.00 89.94 103 LEU A N 1
ATOM 784 C CA . LEU A 1 103 ? 12.279 0.229 0.942 1.00 89.94 103 LEU A CA 1
ATOM 785 C C . LEU A 1 103 ? 13.515 -0.184 1.733 1.00 89.94 103 LEU A C 1
ATOM 787 O O . LEU A 1 103 ? 14.254 0.694 2.177 1.00 89.94 103 LEU A O 1
ATOM 791 N N . ASP A 1 104 ? 13.751 -1.478 1.928 1.00 86.69 104 ASP A N 1
ATOM 792 C CA . ASP A 1 104 ? 15.050 -1.925 2.409 1.00 86.69 104 ASP A CA 1
ATOM 793 C C . ASP A 1 104 ? 16.150 -1.523 1.412 1.00 86.69 104 ASP A C 1
ATOM 795 O O . ASP A 1 104 ? 15.951 -1.529 0.191 1.00 86.69 104 ASP A O 1
ATOM 799 N N . ASP A 1 105 ? 17.315 -1.138 1.938 1.00 79.31 105 ASP A N 1
ATOM 800 C CA . ASP A 1 105 ? 18.385 -0.562 1.119 1.00 79.31 105 ASP A CA 1
ATOM 801 C C . ASP A 1 105 ? 18.829 -1.523 0.004 1.00 79.31 105 ASP A C 1
ATOM 803 O O . ASP A 1 105 ? 19.058 -1.099 -1.129 1.00 79.31 105 ASP A O 1
ATOM 807 N N . GLY A 1 106 ? 18.846 -2.833 0.272 1.00 84.38 106 GLY A N 1
ATOM 808 C CA . GLY A 1 106 ? 19.254 -3.851 -0.697 1.00 84.38 106 GLY A CA 1
ATOM 809 C C . GLY A 1 106 ? 18.324 -3.966 -1.911 1.00 84.38 106 GLY A C 1
ATOM 810 O O . GLY A 1 106 ? 18.798 -3.990 -3.059 1.00 84.38 106 GLY A O 1
ATOM 811 N N . LEU A 1 107 ? 17.006 -4.033 -1.695 1.00 82.69 107 LEU A N 1
ATOM 812 C CA . LEU A 1 107 ? 16.026 -4.063 -2.782 1.00 82.69 107 LEU A CA 1
ATOM 813 C C . LEU A 1 107 ? 15.961 -2.723 -3.505 1.00 82.69 107 LEU A C 1
ATOM 815 O O . LEU A 1 107 ? 15.931 -2.719 -4.738 1.00 82.69 107 LEU A O 1
ATOM 819 N N . ARG A 1 108 ? 16.022 -1.599 -2.783 1.00 83.94 108 ARG A N 1
ATOM 820 C CA . ARG A 1 108 ? 15.992 -0.264 -3.394 1.00 83.94 108 ARG A CA 1
ATOM 821 C C . ARG A 1 108 ? 17.189 -0.028 -4.311 1.00 83.94 108 ARG A C 1
ATOM 823 O O . ARG A 1 108 ? 17.020 0.380 -5.460 1.00 83.94 108 ARG A O 1
ATOM 830 N N . GLU A 1 109 ? 18.398 -0.330 -3.845 1.00 87.12 109 GLU A N 1
ATOM 831 C CA . GLU A 1 109 ? 19.617 -0.226 -4.655 1.00 87.12 109 GLU A CA 1
ATOM 832 C C . GLU A 1 109 ? 19.574 -1.152 -5.870 1.00 87.12 109 GLU A C 1
ATOM 834 O O . GLU A 1 109 ? 19.996 -0.787 -6.972 1.00 87.12 109 GLU A O 1
ATOM 839 N N . THR A 1 110 ? 19.042 -2.361 -5.691 1.00 89.06 110 THR A N 1
ATOM 840 C CA . THR A 1 110 ? 18.887 -3.321 -6.784 1.00 89.06 110 THR A CA 1
ATOM 841 C C . THR A 1 110 ? 17.880 -2.838 -7.822 1.00 89.06 110 THR A C 1
ATOM 843 O O . THR A 1 110 ? 18.178 -2.905 -9.018 1.00 89.06 110 THR A O 1
ATOM 846 N N . ALA A 1 111 ? 16.735 -2.307 -7.396 1.00 86.56 111 ALA A N 1
ATOM 847 C CA . ALA A 1 111 ? 15.720 -1.747 -8.277 1.00 86.56 111 ALA A CA 1
ATOM 848 C C . ALA A 1 111 ? 16.272 -0.564 -9.086 1.00 86.56 111 ALA A C 1
ATOM 850 O O . ALA A 1 111 ? 16.139 -0.552 -10.310 1.00 86.56 111 ALA A O 1
ATOM 851 N N . GLU A 1 112 ? 16.982 0.374 -8.449 1.00 87.69 112 GLU A N 1
ATOM 852 C CA . GLU A 1 112 ? 17.595 1.504 -9.157 1.00 87.69 112 GLU A CA 1
ATOM 853 C C . GLU A 1 112 ? 18.681 1.058 -10.141 1.00 87.69 112 GLU A C 1
ATOM 855 O O . GLU A 1 112 ? 18.714 1.513 -11.289 1.00 87.69 112 GLU A O 1
ATOM 860 N N . ARG A 1 113 ? 19.532 0.102 -9.749 1.00 91.44 113 ARG A N 1
ATOM 861 C CA . ARG A 1 113 ? 20.542 -0.475 -10.648 1.00 91.44 113 ARG A CA 1
ATOM 862 C C . ARG A 1 113 ? 19.897 -1.118 -11.877 1.00 91.44 113 ARG A C 1
ATOM 864 O O . ARG A 1 113 ? 20.380 -0.915 -12.995 1.00 91.44 113 ARG A O 1
ATOM 871 N N . LEU A 1 114 ? 18.812 -1.875 -11.693 1.00 90.75 114 LEU A N 1
ATOM 872 C CA . LEU A 1 114 ? 18.057 -2.486 -12.790 1.00 90.75 114 LEU A CA 1
ATOM 873 C C . LEU A 1 114 ? 17.401 -1.426 -13.675 1.00 90.75 114 LEU A C 1
ATOM 875 O O . LEU A 1 114 ? 17.529 -1.502 -14.897 1.00 90.75 114 LEU A O 1
ATOM 879 N N . ARG A 1 115 ? 16.783 -0.401 -13.081 1.00 88.19 115 ARG A N 1
ATOM 880 C CA . ARG A 1 115 ? 16.157 0.711 -13.805 1.00 88.19 115 ARG A CA 1
ATOM 881 C C . ARG A 1 115 ? 17.161 1.424 -14.712 1.00 88.19 115 ARG A C 1
ATOM 883 O O . ARG A 1 115 ? 16.885 1.608 -15.897 1.00 88.19 115 ARG A O 1
ATOM 890 N N . ILE A 1 116 ? 18.349 1.753 -14.196 1.00 90.69 116 ILE A N 1
ATOM 891 C CA . ILE A 1 116 ? 19.436 2.377 -14.970 1.00 90.69 116 ILE A CA 1
ATOM 892 C C . ILE A 1 116 ? 19.908 1.445 -16.094 1.00 90.69 116 ILE A C 1
ATOM 894 O O . ILE A 1 116 ? 20.039 1.868 -17.247 1.00 90.69 116 ILE A O 1
ATOM 898 N N . ALA A 1 117 ? 20.144 0.167 -15.785 1.00 94.31 117 ALA A N 1
ATOM 899 C CA . ALA A 1 117 ? 20.614 -0.806 -16.766 1.00 94.31 117 ALA A CA 1
ATOM 900 C C . ALA A 1 117 ? 19.603 -1.025 -17.905 1.00 94.31 117 ALA A C 1
ATOM 902 O O . ALA A 1 117 ? 19.995 -1.116 -19.071 1.00 94.31 117 ALA A O 1
ATOM 903 N N . TRP A 1 118 ? 18.309 -1.087 -17.589 1.00 93.44 118 TRP A N 1
ATOM 904 C CA . TRP A 1 118 ? 17.232 -1.258 -18.563 1.00 93.44 118 TRP A CA 1
ATOM 905 C C . TRP A 1 118 ? 17.013 -0.008 -19.411 1.00 93.44 118 TRP A C 1
ATOM 907 O O . TRP A 1 118 ? 16.908 -0.127 -20.633 1.00 93.44 118 TRP A O 1
ATOM 917 N N . ALA A 1 119 ? 17.033 1.181 -18.804 1.00 92.25 119 ALA A N 1
ATOM 918 C CA . ALA A 1 119 ? 16.934 2.445 -19.529 1.00 92.25 119 ALA A CA 1
ATOM 919 C C . ALA A 1 119 ? 18.088 2.621 -20.532 1.00 92.25 119 ALA A C 1
ATOM 921 O O . ALA A 1 119 ? 17.861 3.022 -21.671 1.00 92.25 119 ALA A O 1
ATOM 922 N N . LYS A 1 120 ? 19.319 2.240 -20.157 1.00 94.50 120 LYS A N 1
ATOM 923 C CA . LYS A 1 120 ? 20.483 2.292 -21.061 1.00 94.50 120 LYS A CA 1
ATOM 924 C C . LYS A 1 120 ? 20.353 1.348 -22.263 1.00 94.50 120 LYS A C 1
ATOM 926 O O . LYS A 1 120 ? 20.878 1.645 -23.331 1.00 94.50 120 LYS A O 1
ATOM 931 N N . ARG A 1 121 ? 19.700 0.196 -22.087 1.00 96.19 121 ARG A N 1
ATOM 932 C CA . ARG A 1 121 ? 19.572 -0.844 -23.124 1.00 96.19 121 ARG A CA 1
ATOM 933 C C . ARG A 1 121 ? 18.337 -0.677 -24.010 1.00 96.19 121 ARG A C 1
ATOM 935 O O . ARG A 1 121 ? 18.319 -1.227 -25.105 1.00 96.19 121 ARG A O 1
ATOM 942 N N . CYS A 1 122 ? 17.311 0.039 -23.553 1.00 96.50 122 CYS A N 1
ATOM 943 C CA . CYS A 1 122 ? 16.039 0.161 -24.258 1.00 96.50 122 CYS A CA 1
ATOM 944 C C . CYS A 1 122 ? 15.467 1.587 -24.141 1.00 96.50 122 CYS A C 1
ATOM 946 O O . CYS A 1 122 ? 14.977 1.957 -23.069 1.00 96.50 122 CYS A O 1
ATOM 948 N N . PRO A 1 123 ? 15.431 2.370 -25.240 1.00 94.19 123 PRO A N 1
ATOM 949 C CA . PRO A 1 123 ? 14.872 3.726 -25.241 1.00 94.19 123 PRO A CA 1
ATOM 950 C C . PRO A 1 123 ? 13.417 3.796 -24.760 1.00 94.19 123 PRO A C 1
ATOM 952 O O . PRO A 1 123 ? 13.037 4.734 -24.064 1.00 94.19 123 PRO A O 1
ATOM 955 N N . ARG A 1 124 ? 12.606 2.771 -25.062 1.00 93.62 124 ARG A N 1
ATOM 956 C CA . ARG A 1 124 ? 11.219 2.686 -24.581 1.00 93.62 124 ARG A CA 1
ATOM 957 C C . ARG A 1 124 ? 11.156 2.550 -23.058 1.00 93.62 124 ARG A C 1
ATOM 959 O O . ARG A 1 124 ? 10.330 3.200 -22.430 1.00 93.62 124 ARG A O 1
ATOM 966 N N . LEU A 1 125 ? 12.032 1.742 -22.455 1.00 90.25 125 LEU A N 1
ATOM 967 C CA . LEU A 1 125 ? 12.099 1.621 -20.994 1.00 90.25 125 LEU A CA 1
ATOM 968 C C . LEU A 1 125 ? 12.647 2.895 -20.346 1.00 90.25 125 LEU A C 1
ATOM 970 O O . LEU A 1 125 ? 12.187 3.253 -19.267 1.00 90.25 125 LEU A O 1
ATOM 974 N N . ALA A 1 126 ? 13.559 3.612 -21.009 1.00 91.94 126 ALA A N 1
ATOM 975 C CA . ALA A 1 126 ? 14.013 4.920 -20.538 1.00 91.94 126 ALA A CA 1
ATOM 976 C C . ALA A 1 126 ? 12.855 5.929 -20.447 1.00 91.94 126 ALA A C 1
ATOM 978 O O . ALA A 1 126 ? 12.734 6.619 -19.439 1.00 91.94 126 ALA A O 1
ATOM 979 N N . GLN A 1 127 ? 11.976 5.967 -21.455 1.00 92.81 127 GLN A N 1
ATOM 980 C CA . GLN A 1 127 ? 10.771 6.804 -21.436 1.00 92.81 127 GLN A CA 1
ATOM 981 C C . GLN A 1 127 ? 9.794 6.377 -20.331 1.00 92.81 127 GLN A C 1
ATOM 983 O O . GLN A 1 127 ? 9.369 7.211 -19.539 1.00 92.81 127 GLN A O 1
ATOM 988 N N . VAL A 1 128 ? 9.491 5.077 -20.215 1.00 88.94 128 VAL A N 1
ATOM 989 C CA . VAL A 1 128 ? 8.579 4.559 -19.175 1.00 88.94 128 VAL A CA 1
ATOM 990 C C . VAL A 1 128 ? 9.087 4.883 -17.767 1.00 88.94 128 VAL A C 1
ATOM 992 O O . VAL A 1 128 ? 8.312 5.324 -16.923 1.00 88.94 128 VAL A O 1
ATOM 995 N N . ALA A 1 129 ? 10.389 4.724 -17.518 1.00 85.81 129 ALA A N 1
ATOM 996 C CA . ALA A 1 129 ? 10.991 5.022 -16.221 1.00 85.81 129 ALA A CA 1
ATOM 997 C C . ALA A 1 129 ? 10.902 6.511 -15.841 1.00 85.81 129 ALA A C 1
ATOM 999 O O . ALA A 1 129 ? 10.909 6.830 -14.656 1.00 85.81 129 ALA A O 1
ATOM 1000 N N . GLN A 1 130 ? 10.824 7.419 -16.819 1.00 87.44 130 GLN A N 1
ATOM 1001 C CA . GLN A 1 130 ? 10.596 8.848 -16.575 1.00 87.44 130 GLN A CA 1
ATOM 1002 C C . GLN A 1 130 ? 9.120 9.158 -16.295 1.00 87.44 130 GLN A C 1
ATOM 1004 O O . GLN A 1 130 ? 8.827 10.087 -15.550 1.00 87.44 130 GLN A O 1
ATOM 1009 N N . SER A 1 131 ? 8.192 8.388 -16.870 1.00 87.31 131 SER A N 1
ATOM 1010 C CA . SER A 1 131 ? 6.748 8.584 -16.689 1.00 87.31 131 SER A CA 1
ATOM 1011 C C . SER A 1 131 ? 6.198 8.030 -15.372 1.00 87.31 131 SER A C 1
ATOM 1013 O O . SER A 1 131 ? 5.104 8.415 -14.974 1.00 87.31 131 SER A O 1
ATOM 1015 N N . LEU A 1 132 ? 6.925 7.129 -14.705 1.00 84.56 132 LEU A N 1
ATOM 1016 C CA . LEU A 1 132 ? 6.484 6.454 -13.477 1.00 84.56 132 LEU A CA 1
ATOM 1017 C C . LEU A 1 132 ? 7.500 6.642 -12.333 1.00 84.56 132 LEU A C 1
ATOM 1019 O O . LEU A 1 132 ? 8.050 5.657 -11.830 1.00 84.56 132 LEU A O 1
ATOM 1023 N N . PRO A 1 133 ? 7.797 7.892 -11.926 1.00 82.31 133 PRO A N 1
ATOM 1024 C CA . PRO A 1 133 ? 8.722 8.144 -10.829 1.00 82.31 133 PRO A CA 1
ATOM 1025 C C . PRO A 1 133 ? 8.173 7.570 -9.518 1.00 82.31 133 PRO A C 1
ATOM 1027 O O . PRO A 1 133 ? 6.976 7.653 -9.239 1.00 82.31 133 PRO A O 1
ATOM 1030 N N . GLY A 1 134 ? 9.061 6.977 -8.720 1.00 86.94 134 GLY A N 1
ATOM 1031 C CA . GLY A 1 134 ? 8.727 6.408 -7.412 1.00 86.94 134 GLY A CA 1
ATOM 1032 C C . GLY A 1 134 ? 7.732 5.247 -7.445 1.00 86.94 134 GLY A C 1
ATOM 1033 O O . GLY A 1 134 ? 7.138 4.937 -6.413 1.00 86.94 134 GLY A O 1
ATOM 1034 N N . LEU A 1 135 ? 7.537 4.615 -8.610 1.00 88.12 135 LEU A N 1
ATOM 1035 C CA . LEU A 1 135 ? 6.853 3.331 -8.707 1.00 88.12 135 LEU A CA 1
ATOM 1036 C C . LEU A 1 135 ? 7.704 2.248 -8.039 1.00 88.12 135 LEU A C 1
ATOM 1038 O O . LEU A 1 135 ? 8.900 2.119 -8.291 1.00 88.12 135 LEU A O 1
ATOM 1042 N N . CYS A 1 136 ? 7.042 1.436 -7.236 1.00 89.44 136 CYS A N 1
ATOM 1043 C CA . CYS A 1 136 ? 7.613 0.362 -6.455 1.00 89.44 136 CYS A CA 1
ATOM 1044 C C . CYS A 1 136 ? 6.744 -0.888 -6.608 1.00 89.44 136 CYS A C 1
ATOM 1046 O O . CYS A 1 136 ? 5.534 -0.792 -6.846 1.00 89.44 136 CYS A O 1
ATOM 1048 N N . VAL A 1 137 ? 7.379 -2.056 -6.496 1.00 89.88 137 VAL A N 1
ATOM 1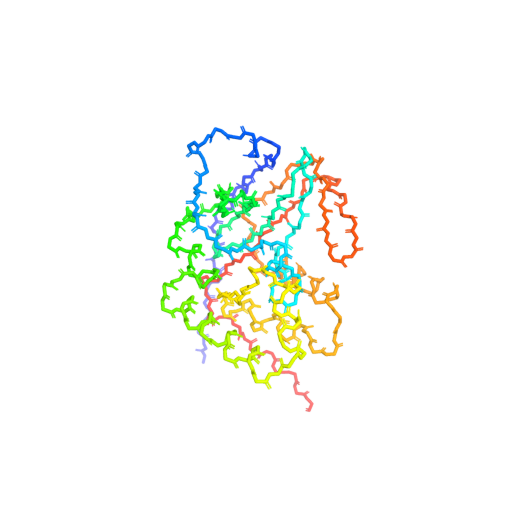049 C CA . VAL A 1 137 ? 6.676 -3.339 -6.441 1.00 89.88 137 VAL A CA 1
ATOM 1050 C C . VAL A 1 137 ? 6.334 -3.621 -4.985 1.00 89.88 137 VAL A C 1
ATOM 1052 O O . VAL A 1 137 ? 7.234 -3.694 -4.150 1.00 89.88 137 VAL A O 1
ATOM 1055 N N . LEU A 1 138 ? 5.045 -3.753 -4.682 1.00 92.25 138 LEU A N 1
ATOM 1056 C CA . LEU A 1 138 ? 4.580 -3.973 -3.312 1.00 92.25 138 LEU A CA 1
ATOM 1057 C C . LEU A 1 138 ? 4.926 -5.388 -2.821 1.00 92.25 138 LEU A C 1
ATOM 1059 O O . LEU A 1 138 ? 4.710 -6.368 -3.534 1.00 92.25 138 LEU A O 1
ATOM 1063 N N . GLN A 1 139 ? 5.379 -5.514 -1.572 1.00 91.69 139 GLN A N 1
ATOM 1064 C CA . GLN A 1 139 ? 5.490 -6.804 -0.879 1.00 91.69 139 GLN A CA 1
ATOM 1065 C C . GLN A 1 139 ? 4.189 -7.108 -0.135 1.00 91.69 139 GLN A C 1
ATOM 1067 O O . GLN A 1 139 ? 4.063 -6.894 1.071 1.00 91.69 139 GLN A O 1
ATOM 1072 N N . GLN A 1 140 ? 3.194 -7.563 -0.888 1.00 85.56 140 GLN A N 1
ATOM 1073 C CA . GLN A 1 140 ? 1.869 -7.884 -0.368 1.00 85.56 140 GLN A CA 1
ATOM 1074 C C . GLN A 1 140 ? 1.846 -9.208 0.396 1.00 85.56 140 GLN A C 1
ATOM 1076 O O . GLN A 1 140 ? 2.712 -10.070 0.224 1.00 85.56 140 GLN A O 1
ATOM 1081 N N . ASP A 1 141 ? 0.799 -9.389 1.198 1.00 85.31 141 ASP A N 1
ATOM 1082 C CA . ASP A 1 141 ? 0.502 -10.682 1.798 1.00 85.31 141 ASP A CA 1
ATOM 1083 C C . ASP A 1 141 ? 0.274 -11.751 0.715 1.00 85.31 141 ASP A C 1
ATOM 1085 O O . ASP A 1 141 ? -0.376 -11.514 -0.311 1.00 85.31 141 ASP A O 1
ATOM 1089 N N . MET A 1 142 ? 0.815 -12.947 0.945 1.00 85.94 142 MET A N 1
ATOM 1090 C CA . MET A 1 142 ? 0.770 -14.037 -0.027 1.00 85.94 142 MET A CA 1
ATOM 1091 C C . MET A 1 142 ? -0.665 -14.500 -0.298 1.00 85.94 142 MET A C 1
ATOM 1093 O O . MET A 1 142 ? -1.002 -14.802 -1.443 1.00 85.94 142 MET A O 1
ATOM 1097 N N . VAL A 1 143 ? -1.515 -14.549 0.728 1.00 84.75 143 VAL A N 1
ATOM 1098 C CA . VAL A 1 143 ? -2.893 -15.027 0.605 1.00 84.75 143 VAL A CA 1
ATOM 1099 C C . VAL A 1 143 ? -3.712 -14.034 -0.212 1.00 84.75 143 VAL A C 1
ATOM 1101 O O . VAL A 1 143 ? -4.340 -14.433 -1.195 1.00 84.75 143 VAL A O 1
ATOM 1104 N N . GLU A 1 144 ? -3.652 -12.741 0.121 1.00 81.88 144 GLU A N 1
ATOM 1105 C CA . GLU A 1 144 ? -4.315 -11.700 -0.677 1.00 81.88 144 GLU A CA 1
ATOM 1106 C C . GLU A 1 144 ? -3.820 -11.686 -2.127 1.00 81.88 144 GLU A C 1
ATOM 1108 O O . GLU A 1 144 ? -4.625 -11.556 -3.052 1.00 81.88 144 GLU A O 1
ATOM 1113 N N . THR A 1 145 ? -2.513 -11.867 -2.332 1.00 86.88 145 THR A N 1
ATOM 1114 C CA . THR A 1 145 ? -1.903 -11.907 -3.666 1.00 86.88 145 THR A CA 1
ATOM 1115 C C . THR A 1 145 ? -2.459 -13.070 -4.486 1.00 86.88 145 THR A C 1
ATOM 1117 O O . THR A 1 145 ? -2.926 -12.870 -5.608 1.00 86.88 145 THR A O 1
ATOM 1120 N N . ILE A 1 146 ? -2.482 -14.282 -3.921 1.00 89.75 146 ILE A N 1
ATOM 1121 C CA . ILE A 1 146 ? -3.000 -15.478 -4.598 1.00 89.75 146 ILE A CA 1
ATOM 1122 C C . ILE A 1 146 ? -4.479 -15.305 -4.951 1.00 89.75 146 ILE A C 1
ATOM 1124 O O . ILE A 1 146 ? -4.864 -15.535 -6.098 1.00 89.75 146 ILE A O 1
ATOM 1128 N N . PHE A 1 147 ? -5.314 -14.863 -4.006 1.00 87.44 147 PHE A N 1
ATOM 1129 C CA . PHE A 1 147 ? -6.736 -14.654 -4.288 1.00 87.44 147 PHE A CA 1
ATOM 1130 C C . PHE A 1 147 ? -6.970 -13.537 -5.308 1.00 87.44 147 PHE A C 1
ATOM 1132 O O . PHE A 1 147 ? -7.832 -13.692 -6.175 1.00 87.44 147 PHE A O 1
ATOM 1139 N N . GLY A 1 148 ? -6.171 -12.468 -5.272 1.00 85.88 148 GLY A N 1
ATOM 1140 C CA . GLY A 1 148 ? -6.187 -11.411 -6.282 1.00 85.88 148 GLY A CA 1
ATOM 1141 C C . GLY A 1 148 ? -5.911 -11.954 -7.685 1.00 85.88 148 GLY A C 1
ATOM 1142 O O . GLY A 1 148 ? -6.669 -11.672 -8.615 1.00 85.88 148 GLY A O 1
ATOM 1143 N N . PHE A 1 149 ? -4.888 -12.801 -7.834 1.00 86.94 149 PHE A N 1
ATOM 1144 C CA . PHE A 1 149 ? -4.545 -13.434 -9.113 1.00 86.94 149 PHE A CA 1
ATOM 1145 C C . PHE A 1 149 ? -5.548 -14.499 -9.577 1.00 86.94 149 PHE A C 1
ATOM 1147 O O . PHE A 1 149 ? -5.770 -14.652 -10.780 1.00 86.94 149 PHE A O 1
ATOM 1154 N N . ILE A 1 150 ? -6.187 -15.225 -8.657 1.00 89.00 150 ILE A N 1
ATOM 1155 C CA . ILE A 1 150 ? -7.289 -16.136 -9.002 1.00 89.00 150 ILE A CA 1
ATOM 1156 C C . ILE A 1 150 ? -8.485 -15.328 -9.521 1.00 89.00 150 ILE A C 1
ATOM 1158 O O . ILE A 1 150 ? -9.072 -15.676 -10.544 1.00 89.00 150 ILE A O 1
ATOM 1162 N N . CYS A 1 151 ? -8.814 -14.211 -8.865 1.00 85.12 151 CYS A N 1
ATOM 1163 C CA . CYS A 1 151 ? -9.898 -13.326 -9.291 1.00 85.12 151 CYS A CA 1
ATOM 1164 C C . CYS A 1 151 ? -9.600 -12.588 -10.607 1.00 85.12 151 CYS A C 1
ATOM 1166 O O . CYS A 1 151 ? -10.541 -12.122 -11.256 1.00 85.12 151 CYS A O 1
ATOM 1168 N N . SER A 1 152 ? -8.326 -12.470 -11.005 1.00 87.06 152 SER A N 1
ATOM 1169 C CA . SER A 1 152 ? -7.900 -11.750 -12.212 1.00 87.06 152 SER A CA 1
ATOM 1170 C C . SER A 1 152 ? -7.997 -12.534 -13.512 1.00 87.06 152 SER A C 1
ATOM 1172 O O . SER A 1 152 ? -7.973 -11.924 -14.583 1.00 87.06 152 SER A O 1
ATOM 1174 N N . GLN A 1 153 ? -8.168 -13.856 -13.446 1.00 85.50 153 GLN A N 1
ATOM 1175 C CA . GLN A 1 153 ? -8.260 -14.696 -14.638 1.00 85.50 153 GLN A CA 1
ATOM 1176 C C . GLN A 1 153 ? -9.430 -14.258 -15.529 1.00 85.50 153 GLN A C 1
ATOM 1178 O O . GLN A 1 153 ? -10.589 -14.303 -15.118 1.00 85.50 153 GLN A O 1
ATOM 1183 N N . ASN A 1 154 ? -9.110 -13.835 -16.758 1.00 76.88 154 ASN A N 1
ATOM 1184 C CA . ASN A 1 154 ? -10.065 -13.320 -17.745 1.00 76.88 154 ASN A CA 1
ATOM 1185 C C . ASN A 1 154 ? -10.988 -12.220 -17.186 1.00 76.88 154 ASN A C 1
ATOM 1187 O O . ASN A 1 154 ? -12.214 -12.266 -17.325 1.00 76.88 154 ASN A O 1
ATOM 1191 N N . ASN A 1 155 ? -10.393 -11.249 -16.496 1.00 83.44 155 ASN A N 1
ATOM 1192 C CA . ASN A 1 155 ? -11.131 -10.224 -15.782 1.00 83.44 155 ASN A CA 1
ATOM 1193 C C . ASN A 1 155 ? -10.518 -8.829 -15.985 1.00 83.44 155 ASN A C 1
ATOM 1195 O O . ASN A 1 155 ? -9.355 -8.699 -16.360 1.00 83.44 155 ASN A O 1
ATOM 1199 N N . ASN A 1 156 ? -11.295 -7.774 -15.738 1.00 86.19 156 ASN A N 1
ATOM 1200 C CA . ASN A 1 156 ? -10.780 -6.405 -15.686 1.00 86.19 156 ASN A CA 1
ATOM 1201 C C . ASN A 1 156 ? -10.594 -5.958 -14.233 1.00 86.19 156 ASN A C 1
ATOM 1203 O O . ASN A 1 156 ? -11.217 -6.502 -13.321 1.00 86.19 156 ASN A O 1
ATOM 1207 N N . VAL A 1 157 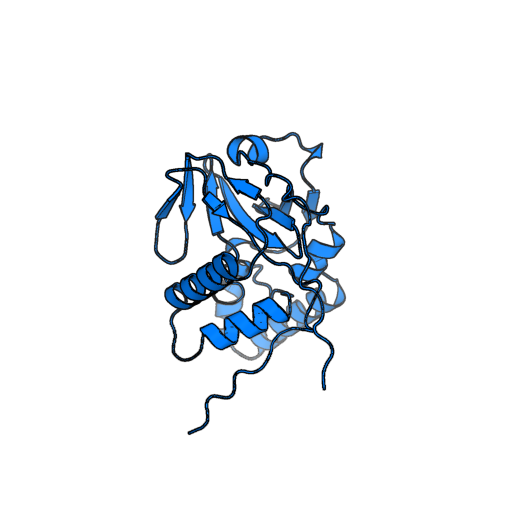? -9.754 -4.943 -14.032 1.00 82.81 157 VAL A N 1
ATOM 1208 C CA . VAL A 1 157 ? -9.405 -4.402 -12.710 1.00 82.81 157 VAL A CA 1
ATOM 1209 C C . VAL A 1 157 ? -10.644 -4.128 -11.853 1.00 82.81 157 VAL A C 1
ATOM 1211 O O . VAL A 1 157 ? -10.731 -4.632 -10.737 1.00 82.81 157 VAL A O 1
ATOM 1214 N N . SER A 1 158 ? -11.646 -3.426 -12.387 1.00 79.19 158 SER A N 1
ATOM 1215 C CA . SER A 1 158 ? -12.851 -3.064 -11.631 1.00 79.19 158 SER A CA 1
ATOM 1216 C C . SER A 1 158 ? -13.602 -4.292 -11.102 1.00 79.19 158 SER A C 1
ATOM 1218 O O . SER A 1 158 ? -14.072 -4.305 -9.962 1.00 79.19 158 SER A O 1
ATOM 1220 N N . ARG A 1 159 ? -13.699 -5.359 -11.901 1.00 80.50 159 ARG A N 1
ATOM 1221 C CA . ARG A 1 159 ? -14.375 -6.595 -11.495 1.00 80.50 159 ARG A CA 1
ATOM 1222 C C . ARG A 1 159 ? -13.499 -7.474 -10.595 1.00 80.50 159 ARG A C 1
ATOM 1224 O O . ARG A 1 159 ? -14.059 -8.186 -9.765 1.00 80.50 159 ARG A O 1
ATOM 1231 N N . ILE A 1 160 ? -12.170 -7.393 -10.677 1.00 82.62 160 ILE A N 1
ATOM 1232 C CA . ILE A 1 160 ? -11.263 -8.009 -9.691 1.00 82.62 160 ILE A CA 1
ATOM 1233 C C . ILE A 1 160 ? -11.477 -7.376 -8.319 1.00 82.62 160 ILE A C 1
ATOM 1235 O O . ILE A 1 160 ? -11.730 -8.095 -7.355 1.00 82.62 160 ILE A O 1
ATOM 1239 N N . CYS A 1 161 ? -11.464 -6.043 -8.243 1.00 79.31 161 CYS A N 1
ATOM 1240 C CA . CYS A 1 161 ? -11.707 -5.308 -7.003 1.00 79.31 161 CYS A CA 1
ATOM 1241 C C . CYS A 1 161 ? -13.060 -5.672 -6.389 1.00 79.31 161 CYS A C 1
ATOM 1243 O O . CYS A 1 161 ? -13.133 -5.961 -5.200 1.00 79.31 161 CYS A O 1
ATOM 1245 N N . LEU A 1 162 ? -14.113 -5.770 -7.207 1.00 80.38 162 LEU A N 1
ATOM 1246 C CA . LEU A 1 162 ? -15.429 -6.214 -6.745 1.00 80.38 162 LEU A CA 1
ATOM 1247 C C . LEU A 1 162 ? -15.407 -7.633 -6.150 1.00 80.38 162 LEU A C 1
ATOM 1249 O O . LEU A 1 162 ? -16.050 -7.880 -5.131 1.00 80.38 162 LEU A O 1
ATOM 1253 N N . LEU A 1 163 ? -14.719 -8.583 -6.792 1.00 84.81 163 LEU A N 1
ATOM 1254 C CA . LEU A 1 163 ? -14.609 -9.952 -6.277 1.00 84.81 163 LEU A CA 1
ATOM 1255 C C . LEU A 1 163 ? -13.817 -9.990 -4.969 1.00 84.81 163 LEU A C 1
ATOM 1257 O O . LEU A 1 163 ? -14.254 -10.645 -4.025 1.00 84.81 163 LEU A O 1
ATOM 1261 N N . MET A 1 164 ? -12.713 -9.248 -4.890 1.00 83.69 164 MET A N 1
ATOM 1262 C CA . MET A 1 164 ? -11.913 -9.126 -3.673 1.00 83.69 164 MET A CA 1
ATOM 1263 C C . MET A 1 164 ? -12.718 -8.502 -2.530 1.00 83.69 164 MET A C 1
ATOM 1265 O O . MET A 1 164 ? -12.727 -9.042 -1.428 1.00 83.69 164 MET A O 1
ATOM 1269 N N . ASP A 1 165 ? -13.469 -7.432 -2.792 1.00 78.62 165 ASP A N 1
ATOM 1270 C CA . ASP A 1 165 ? -14.318 -6.781 -1.790 1.00 78.62 165 ASP A CA 1
ATOM 1271 C C . ASP A 1 165 ? -15.426 -7.730 -1.290 1.00 78.62 165 ASP A C 1
ATOM 1273 O O . ASP A 1 165 ? -15.696 -7.797 -0.091 1.00 78.6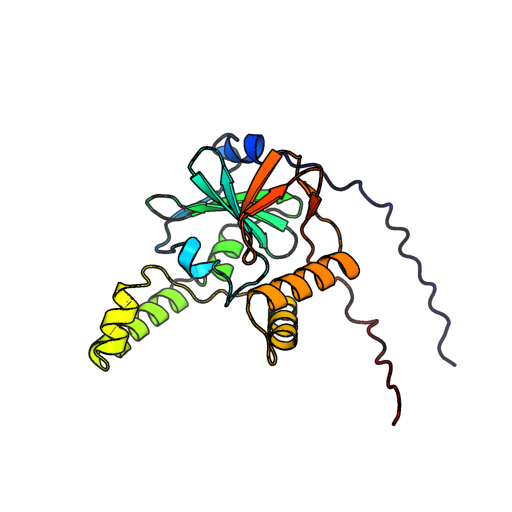2 165 ASP A O 1
ATOM 1277 N N . ARG A 1 166 ? -16.006 -8.560 -2.172 1.00 80.38 166 ARG A N 1
ATOM 1278 C CA . ARG A 1 166 ? -16.971 -9.609 -1.782 1.00 80.38 166 ARG A CA 1
ATOM 1279 C C . ARG A 1 166 ? -16.340 -10.727 -0.958 1.00 80.38 166 ARG A C 1
ATOM 1281 O O . ARG A 1 166 ? -16.976 -11.213 -0.024 1.00 80.38 166 ARG A O 1
ATOM 1288 N N . LEU A 1 167 ? -15.129 -11.162 -1.308 1.00 82.75 167 LEU A N 1
ATOM 1289 C CA . LEU A 1 167 ? -14.398 -12.170 -0.538 1.00 82.75 167 LEU A CA 1
ATOM 1290 C C . LEU A 1 167 ? -14.110 -11.659 0.872 1.00 82.75 167 LEU A C 1
ATOM 1292 O O . LEU A 1 167 ? -14.395 -12.370 1.834 1.00 82.75 167 LEU A O 1
ATOM 1296 N N . ARG A 1 168 ? -13.637 -10.412 0.988 1.00 78.31 168 ARG A N 1
ATOM 1297 C CA . ARG A 1 168 ? -13.412 -9.743 2.274 1.00 78.31 168 ARG A CA 1
ATOM 1298 C C . ARG A 1 168 ? -14.702 -9.678 3.078 1.00 78.31 168 ARG A C 1
ATOM 1300 O O . ARG A 1 168 ? -14.732 -10.215 4.174 1.00 78.31 168 ARG A O 1
ATOM 1307 N N . ALA A 1 169 ? -15.784 -9.145 2.510 1.00 74.50 169 ALA A N 1
ATOM 1308 C CA . ALA A 1 169 ? -17.069 -9.022 3.203 1.00 74.50 169 ALA A CA 1
ATOM 1309 C C . ALA A 1 169 ? -17.643 -10.367 3.686 1.00 74.50 169 ALA A C 1
ATOM 1311 O O . ALA A 1 169 ? -18.291 -10.424 4.725 1.00 74.50 169 ALA A O 1
ATOM 1312 N N . LYS A 1 170 ? -17.428 -11.455 2.934 1.00 80.56 170 LYS A N 1
ATOM 1313 C CA . LYS A 1 170 ? -17.993 -12.771 3.262 1.00 80.56 170 LYS A CA 1
ATOM 1314 C C . LYS A 1 170 ? -17.157 -13.570 4.257 1.00 80.56 170 LYS A C 1
ATOM 1316 O O . LYS A 1 170 ? -17.722 -14.265 5.096 1.00 80.56 170 LYS A O 1
ATOM 1321 N N . PHE A 1 171 ? -15.838 -13.557 4.103 1.00 80.94 171 PHE A N 1
ATOM 1322 C CA . PHE A 1 171 ? -14.943 -14.460 4.835 1.00 80.94 171 PHE A CA 1
ATOM 1323 C C . PHE A 1 171 ? -14.103 -13.758 5.881 1.00 80.94 171 PHE A C 1
ATOM 1325 O O . PHE A 1 171 ? -13.199 -14.367 6.450 1.00 80.94 171 PHE A O 1
ATOM 1332 N N . GLY A 1 172 ? -14.378 -12.483 6.100 1.00 73.44 172 GLY A N 1
ATOM 1333 C CA . GLY A 1 172 ? -13.505 -11.662 6.872 1.00 73.44 172 GLY A CA 1
ATOM 1334 C C . GLY A 1 172 ? -13.978 -11.218 8.259 1.00 73.44 172 GLY A C 1
ATOM 1335 O O . GLY A 1 172 ? -15.163 -11.260 8.565 1.00 73.44 172 GLY A O 1
ATOM 1336 N N . GLN A 1 173 ? -13.038 -10.730 9.075 1.00 76.44 173 GLN A N 1
ATOM 1337 C CA . GLN A 1 173 ? -13.217 -9.979 10.312 1.00 76.44 173 GLN A CA 1
ATOM 1338 C C . GLN A 1 173 ? -13.203 -8.450 10.124 1.00 76.44 173 GLN A C 1
ATOM 1340 O O . GLN A 1 173 ? -12.199 -7.863 9.734 1.00 76.44 173 GLN A O 1
ATOM 1345 N N . VAL A 1 174 ? -14.289 -7.787 10.516 1.00 78.06 174 VAL A N 1
ATOM 1346 C CA . VAL A 1 174 ? -14.394 -6.320 10.496 1.00 78.06 174 VAL A CA 1
ATOM 1347 C C . VAL A 1 174 ? -13.375 -5.689 11.456 1.00 78.06 174 VAL A C 1
ATOM 1349 O O . VAL A 1 174 ? -13.397 -5.983 12.654 1.00 78.06 174 VAL A O 1
ATOM 1352 N N . LEU A 1 175 ? -12.502 -4.815 10.940 1.00 79.12 175 LEU A N 1
ATOM 1353 C CA . LEU A 1 175 ? -11.513 -4.080 11.743 1.00 79.12 175 LEU A CA 1
ATOM 1354 C C . LEU A 1 175 ? -12.077 -2.780 12.331 1.00 79.12 175 LEU A C 1
ATOM 1356 O O . LEU A 1 175 ? -11.803 -2.465 13.489 1.00 79.12 175 LEU A O 1
ATOM 1360 N N . CYS A 1 176 ? -12.849 -2.028 11.546 1.00 78.06 176 CYS A N 1
ATOM 1361 C CA . CYS A 1 176 ? -13.527 -0.800 11.960 1.00 78.06 176 CYS A CA 1
ATOM 1362 C C . CYS A 1 176 ? -14.666 -0.448 10.990 1.00 78.06 176 CYS A C 1
ATOM 1364 O O . CYS A 1 176 ? -14.713 -0.942 9.866 1.00 78.06 176 CYS A O 1
ATOM 1366 N N . SER A 1 177 ? -15.561 0.443 11.405 1.00 75.50 177 SER A N 1
ATOM 1367 C CA . SER A 1 177 ? -16.529 1.074 10.500 1.00 75.50 177 SER A CA 1
ATOM 1368 C C . SER A 1 177 ? -16.120 2.529 10.279 1.00 75.50 177 SER A C 1
ATOM 1370 O O . SER A 1 177 ? -15.658 3.196 11.203 1.00 75.50 177 SER A O 1
ATOM 1372 N N . ILE A 1 178 ? -16.277 3.045 9.064 1.00 71.38 178 ILE A N 1
ATOM 1373 C CA . ILE A 1 178 ? -15.939 4.442 8.754 1.00 71.38 178 ILE A CA 1
ATOM 1374 C C . ILE A 1 178 ? -17.183 5.320 8.909 1.00 71.38 178 ILE A C 1
ATOM 1376 O O . ILE A 1 178 ? -18.243 4.971 8.391 1.00 71.38 178 ILE A O 1
ATOM 1380 N N . ALA A 1 179 ? -17.069 6.453 9.609 1.00 67.31 179 ALA A N 1
ATOM 1381 C CA . ALA A 1 179 ? -18.158 7.417 9.758 1.00 67.31 179 ALA A CA 1
ATOM 1382 C C . ALA A 1 179 ? -18.599 7.991 8.395 1.00 67.31 179 ALA A C 1
ATOM 1384 O O . ALA A 1 179 ? -17.783 8.207 7.498 1.00 67.31 179 ALA A O 1
ATOM 1385 N N . ALA A 1 180 ? -19.901 8.248 8.244 1.00 54.44 180 ALA A N 1
ATOM 1386 C CA . ALA A 1 180 ? -20.485 8.732 6.993 1.00 54.44 180 ALA A CA 1
ATOM 1387 C C . ALA A 1 180 ? -19.946 10.117 6.575 1.00 54.44 180 ALA A C 1
ATOM 1389 O O . ALA A 1 180 ? -19.593 10.943 7.418 1.00 54.44 180 ALA A O 1
ATOM 1390 N N . GLY A 1 181 ? -19.965 10.404 5.266 1.00 55.56 181 GLY A N 1
ATOM 1391 C CA . GLY A 1 181 ? -19.664 11.742 4.732 1.00 55.56 181 GLY A CA 1
ATOM 1392 C C . GLY A 1 181 ? -18.234 11.951 4.222 1.00 55.56 181 GLY A C 1
ATOM 1393 O O . GLY A 1 181 ? -17.763 13.091 4.164 1.00 55.56 181 GLY A O 1
ATOM 1394 N N . VAL A 1 182 ? -17.536 10.881 3.847 1.00 57.53 182 VAL A N 1
ATOM 1395 C CA . VAL A 1 182 ? -16.245 10.954 3.150 1.00 57.53 182 VAL A CA 1
ATOM 1396 C C . VAL A 1 182 ? -16.433 10.488 1.711 1.00 57.53 182 VAL A C 1
ATOM 1398 O O . VAL A 1 182 ? -16.962 9.404 1.470 1.00 57.53 182 VAL A O 1
ATOM 1401 N N . ASP A 1 183 ? -16.004 11.302 0.749 1.00 53.12 183 ASP A N 1
ATOM 1402 C CA . ASP A 1 183 ? -15.983 10.897 -0.653 1.00 53.12 183 ASP A CA 1
ATOM 1403 C C . ASP A 1 183 ? -14.757 10.009 -0.899 1.00 53.12 183 ASP A C 1
ATOM 1405 O O . ASP A 1 183 ? -13.607 10.429 -0.727 1.00 53.12 183 ASP A O 1
ATOM 1409 N N . ALA A 1 184 ? -14.997 8.764 -1.303 1.00 56.72 184 ALA A N 1
ATOM 1410 C CA . ALA A 1 184 ? -13.950 7.840 -1.710 1.00 56.72 184 ALA A CA 1
ATOM 1411 C C . ALA A 1 184 ? -13.973 7.656 -3.226 1.00 56.72 184 ALA A C 1
ATOM 1413 O O . ALA A 1 184 ? -15.029 7.591 -3.848 1.00 56.72 184 ALA A O 1
ATOM 1414 N N . GLN A 1 185 ? -12.807 7.531 -3.844 1.00 52.75 185 GLN A N 1
ATOM 1415 C CA . GLN A 1 185 ? -12.676 7.062 -5.216 1.00 52.75 185 GLN A CA 1
ATOM 1416 C C . GLN A 1 185 ? -12.261 5.589 -5.198 1.00 52.75 185 GLN A C 1
ATOM 1418 O O . GLN A 1 185 ? -11.243 5.215 -4.611 1.00 52.75 185 GLN A O 1
ATOM 1423 N N . ALA A 1 186 ? -13.063 4.753 -5.856 1.00 51.09 186 ALA A N 1
ATOM 1424 C CA . ALA A 1 186 ? -12.703 3.383 -6.198 1.00 51.09 186 ALA A CA 1
ATOM 1425 C C . ALA A 1 186 ? -12.634 3.237 -7.724 1.00 51.09 186 ALA A C 1
ATOM 1427 O O . ALA A 1 186 ? -13.067 4.109 -8.475 1.00 51.09 186 ALA A O 1
ATOM 1428 N N . ASP A 1 187 ? -12.161 2.090 -8.198 1.00 45.12 187 ASP A N 1
ATOM 1429 C CA . ASP A 1 187 ? -11.894 1.841 -9.627 1.00 45.12 187 ASP A CA 1
ATOM 1430 C C . ASP A 1 187 ? -13.153 1.729 -10.501 1.00 45.12 187 ASP A C 1
ATOM 1432 O O . ASP A 1 187 ? -13.067 1.476 -11.703 1.00 45.12 187 ASP A O 1
ATOM 1436 N N . GLY A 1 188 ? -14.334 1.872 -9.894 1.00 39.38 188 GLY A N 1
ATOM 1437 C CA . GLY A 1 188 ? -15.630 1.985 -10.564 1.00 39.38 188 GLY A CA 1
ATOM 1438 C C . GLY A 1 188 ? -16.187 3.413 -10.612 1.00 39.38 188 GLY A C 1
ATOM 1439 O O . GLY A 1 188 ? -17.303 3.592 -11.090 1.00 39.38 188 GLY A O 1
ATOM 1440 N N . GLY A 1 189 ? -15.447 4.412 -10.116 1.00 44.00 189 GLY A N 1
ATOM 1441 C CA . GLY A 1 189 ? -15.885 5.805 -10.016 1.00 44.00 189 GLY A CA 1
ATOM 1442 C C . GLY A 1 189 ? -16.004 6.310 -8.569 1.00 44.00 189 GLY A C 1
ATOM 1443 O O . GLY A 1 189 ? -15.534 5.653 -7.634 1.00 44.00 189 GLY A O 1
ATOM 1444 N N . PRO A 1 190 ? -16.601 7.499 -8.363 1.00 43.88 190 PRO A N 1
ATOM 1445 C CA . PRO A 1 190 ? -16.820 8.039 -7.027 1.00 43.88 190 PRO A CA 1
ATOM 1446 C C . PRO A 1 190 ? -17.761 7.123 -6.234 1.00 43.88 190 PRO A C 1
ATOM 1448 O O . PRO A 1 190 ? -18.889 6.855 -6.644 1.00 43.88 190 PRO A O 1
ATOM 1451 N N . VAL A 1 191 ? -17.288 6.652 -5.086 1.00 47.28 191 VAL A N 1
ATOM 1452 C CA . VAL A 1 191 ? -18.062 5.938 -4.075 1.00 47.28 191 VAL A CA 1
ATOM 1453 C C . VAL A 1 191 ? -18.426 6.953 -3.000 1.00 47.28 191 VAL A C 1
ATOM 1455 O O . VAL A 1 191 ? -17.597 7.327 -2.169 1.00 47.28 191 VAL A O 1
ATOM 1458 N N . LYS A 1 192 ? -19.680 7.409 -3.021 1.00 40.09 192 LYS A N 1
ATOM 1459 C CA . LYS A 1 192 ? -20.233 8.164 -1.897 1.00 40.09 192 LYS A CA 1
ATOM 1460 C C . LYS A 1 192 ? -20.414 7.216 -0.718 1.00 40.09 192 LYS A C 1
ATOM 1462 O O . LYS A 1 192 ? -21.113 6.210 -0.835 1.00 40.09 192 LYS A O 1
ATOM 1467 N N . MET A 1 193 ? -19.772 7.519 0.407 1.00 48.00 193 MET A N 1
ATOM 1468 C CA . MET A 1 193 ? -19.992 6.793 1.658 1.00 48.00 193 MET A CA 1
ATOM 1469 C C . MET A 1 193 ? -21.256 7.333 2.345 1.00 48.00 193 MET A C 1
ATOM 1471 O O . MET A 1 193 ? -21.183 8.083 3.322 1.00 48.00 193 MET A O 1
ATOM 1475 N N . ASP A 1 194 ? -22.421 6.970 1.802 1.00 33.69 194 ASP A N 1
ATOM 1476 C CA . ASP A 1 194 ? -23.738 7.324 2.345 1.00 33.69 194 ASP A CA 1
ATOM 1477 C C . ASP A 1 194 ? -24.125 6.351 3.482 1.00 33.69 194 ASP A C 1
ATOM 1479 O O . ASP A 1 194 ? -24.999 5.499 3.336 1.00 33.69 194 ASP A O 1
ATOM 1483 N N . GLY A 1 195 ? -23.427 6.446 4.620 1.00 37.50 195 GLY A N 1
ATOM 1484 C CA . GLY A 1 195 ? -23.679 5.654 5.835 1.00 37.50 195 GLY A CA 1
ATOM 1485 C C . GLY A 1 195 ? -22.406 5.079 6.472 1.00 37.50 195 GLY A C 1
ATOM 1486 O O . GLY A 1 195 ? -21.333 5.189 5.880 1.00 37.50 195 GLY A O 1
ATOM 1487 N N . PRO A 1 196 ? -22.490 4.489 7.683 1.00 37.84 196 PRO A N 1
ATOM 1488 C CA . PRO A 1 196 ? -21.382 3.736 8.253 1.00 37.84 196 PRO A CA 1
ATOM 1489 C C . PRO A 1 196 ? -21.133 2.511 7.376 1.00 37.84 196 PRO A C 1
ATOM 1491 O O . PRO A 1 196 ? -21.993 1.641 7.254 1.00 37.84 196 PRO A O 1
ATOM 1494 N N . VAL A 1 197 ? -19.979 2.473 6.718 1.00 46.22 197 VAL A N 1
ATOM 1495 C CA . VAL A 1 197 ? -19.611 1.336 5.879 1.00 46.22 197 VAL A CA 1
ATOM 1496 C C . VAL A 1 197 ? -18.631 0.470 6.660 1.00 46.22 197 VAL A C 1
ATOM 1498 O O . VAL A 1 197 ? -17.581 0.954 7.096 1.00 46.22 197 VAL A O 1
ATOM 1501 N N . ASP A 1 198 ? -18.994 -0.798 6.846 1.00 41.41 198 ASP A N 1
ATOM 1502 C CA . ASP A 1 198 ? -18.127 -1.824 7.420 1.00 41.41 198 ASP A CA 1
ATOM 1503 C C . ASP A 1 198 ? -17.021 -2.126 6.408 1.00 41.41 198 ASP A C 1
ATOM 1505 O O . ASP A 1 198 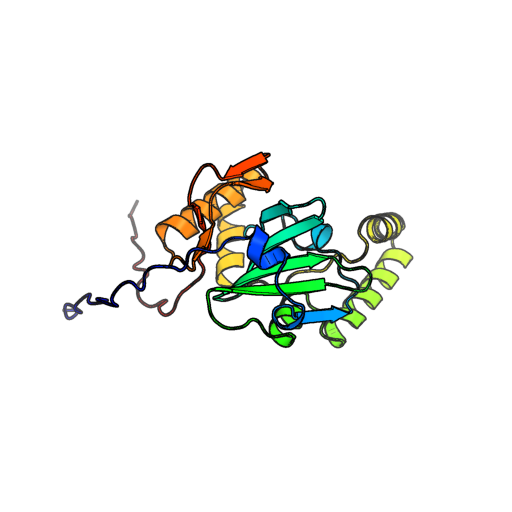? -17.203 -2.895 5.462 1.00 41.41 198 ASP A O 1
ATOM 1509 N N . TRP A 1 199 ? -15.882 -1.454 6.551 1.00 46.03 199 TRP A N 1
ATOM 1510 C CA . TRP A 1 199 ? -14.729 -1.685 5.695 1.00 46.03 199 TRP A CA 1
ATOM 1511 C C . TRP A 1 199 ? -13.662 -2.474 6.448 1.00 46.03 199 TRP A C 1
ATOM 1513 O O . TRP A 1 199 ? -13.541 -2.404 7.665 1.00 46.03 199 TRP A O 1
ATOM 1523 N N . LEU A 1 200 ? -12.815 -3.133 5.655 1.00 42.84 200 LEU A N 1
ATOM 1524 C CA . LEU A 1 200 ? -11.493 -3.637 6.026 1.00 42.84 200 LEU A CA 1
ATOM 1525 C C . LEU A 1 200 ? -11.515 -4.983 6.745 1.00 42.84 200 LEU A C 1
ATOM 1527 O O . LEU A 1 200 ? -11.772 -5.070 7.943 1.00 42.84 200 LEU A O 1
ATOM 1531 N N . ILE A 1 201 ? -11.162 -6.022 5.979 1.00 42.12 201 ILE A N 1
ATOM 1532 C CA . ILE A 1 201 ? -10.775 -7.317 6.518 1.00 42.12 201 ILE A CA 1
ATOM 1533 C C . ILE A 1 201 ? -9.521 -7.837 5.799 1.00 42.12 201 ILE A C 1
ATOM 1535 O O . ILE A 1 201 ? -9.577 -8.100 4.599 1.00 42.12 201 ILE A O 1
ATOM 1539 N N . CYS A 1 202 ? -8.481 -8.160 6.578 1.00 29.84 202 CYS A N 1
ATOM 1540 C CA . CYS A 1 202 ? -7.744 -9.423 6.433 1.00 29.84 202 CYS A CA 1
ATOM 1541 C C . CYS A 1 202 ? -7.554 -10.043 7.839 1.00 29.84 202 CYS A C 1
ATOM 1543 O O . CYS A 1 202 ? -7.093 -9.331 8.718 1.00 29.84 202 CYS A O 1
ATOM 1545 N N . ASP A 1 203 ? -7.954 -11.308 8.059 1.00 32.12 203 ASP A N 1
ATOM 1546 C CA . ASP A 1 203 ? -7.381 -12.229 9.065 1.00 32.12 203 ASP A CA 1
ATOM 1547 C C . ASP A 1 203 ? -7.446 -13.662 8.518 1.00 32.12 203 ASP A C 1
ATOM 1549 O O . ASP A 1 203 ? -8.446 -14.055 7.909 1.00 32.12 203 ASP A O 1
ATOM 1553 N N . ARG A 1 204 ? -6.425 -14.463 8.827 1.00 36.25 204 ARG A N 1
ATOM 1554 C CA . ARG A 1 204 ? -6.617 -15.868 9.194 1.00 36.25 204 ARG A CA 1
ATOM 1555 C C . ARG A 1 204 ? -5.585 -16.280 10.241 1.00 36.25 204 ARG A C 1
ATOM 1557 O O . ARG A 1 204 ? -4.476 -16.685 9.897 1.00 36.25 204 ARG A O 1
ATOM 1564 N N . GLN A 1 205 ? -6.036 -16.417 11.481 1.00 28.06 205 GLN A N 1
ATOM 1565 C CA . GLN A 1 205 ? -5.586 -17.495 12.363 1.00 28.06 205 GLN A CA 1
ATOM 1566 C C . GLN A 1 205 ? -6.512 -18.722 12.247 1.00 28.06 205 GLN A C 1
ATOM 1568 O O . GLN A 1 205 ? -7.248 -19.027 13.173 1.00 28.06 205 GLN A O 1
ATOM 1573 N N . ASN A 1 206 ? -6.515 -19.406 11.094 1.00 28.67 206 ASN A N 1
ATOM 1574 C CA . ASN A 1 206 ? -6.720 -20.867 10.959 1.00 28.67 206 ASN A CA 1
ATOM 1575 C C . ASN A 1 206 ? -6.883 -21.246 9.479 1.00 28.67 206 ASN A C 1
ATOM 1577 O O . ASN A 1 206 ? -7.928 -21.026 8.869 1.00 28.67 206 ASN A O 1
ATOM 1581 N N . VAL A 1 207 ? -5.863 -21.872 8.891 1.00 29.48 207 VAL A N 1
ATOM 1582 C CA . VAL A 1 207 ? -5.959 -22.562 7.588 1.00 29.48 207 VAL A CA 1
ATOM 1583 C C . VAL A 1 207 ? -5.954 -24.076 7.819 1.00 29.48 207 VAL A C 1
ATOM 1585 O O . VAL A 1 207 ? -5.204 -24.816 7.197 1.00 29.48 207 VAL A O 1
ATOM 1588 N N . SER A 1 208 ? -6.782 -24.542 8.750 1.00 23.72 208 SER A N 1
ATOM 1589 C CA . SER A 1 208 ? -7.024 -25.970 8.995 1.00 23.72 208 SER A CA 1
ATOM 1590 C C . SER A 1 208 ? -8.416 -26.439 8.551 1.00 23.72 208 SER A C 1
ATOM 1592 O O . SER A 1 208 ? -8.604 -27.639 8.403 1.00 23.72 208 SER A O 1
ATOM 1594 N N . ASP A 1 209 ? -9.344 -25.532 8.215 1.00 26.22 209 ASP A N 1
ATOM 1595 C CA . ASP A 1 209 ? -10.740 -25.876 7.881 1.00 26.22 209 ASP A CA 1
ATOM 1596 C C . ASP A 1 209 ? -11.214 -25.318 6.526 1.00 26.22 209 ASP A C 1
ATOM 1598 O O . ASP A 1 209 ? -12.276 -24.708 6.401 1.00 26.22 209 ASP A O 1
ATOM 1602 N N . VAL A 1 210 ? -10.445 -25.550 5.458 1.00 25.41 210 VAL A N 1
ATOM 1603 C CA . VAL A 1 210 ? -11.011 -25.520 4.097 1.00 25.41 210 VAL A CA 1
ATOM 1604 C C . VAL A 1 210 ? -11.178 -26.959 3.636 1.00 25.41 210 VAL A C 1
ATOM 1606 O O . VAL A 1 210 ? -10.291 -27.546 3.022 1.00 25.41 210 VAL A O 1
ATOM 1609 N N . SER A 1 211 ? -12.330 -27.545 3.956 1.00 21.84 211 SER A N 1
ATOM 1610 C CA . SER A 1 211 ? -12.761 -28.789 3.331 1.00 21.84 211 SER A CA 1
ATOM 1611 C C . SER A 1 211 ? -12.974 -28.534 1.836 1.00 21.84 211 SER A C 1
ATOM 1613 O O . SER A 1 211 ? -13.844 -27.759 1.440 1.00 21.84 211 SER A O 1
ATOM 1615 N N . LEU A 1 212 ? -12.159 -29.182 1.004 1.00 21.50 212 LEU A N 1
ATOM 1616 C CA . LEU A 1 212 ? -12.398 -29.324 -0.429 1.00 21.50 212 LEU A CA 1
ATOM 1617 C C . LEU A 1 212 ? -13.750 -30.020 -0.627 1.00 21.50 212 LEU A C 1
ATOM 1619 O O . LEU A 1 212 ? -13.871 -31.223 -0.407 1.00 21.50 212 LEU A O 1
ATOM 1623 N N . VAL A 1 213 ? -14.768 -29.276 -1.056 1.00 21.09 213 VAL A N 1
ATOM 1624 C CA . VAL A 1 213 ? -15.973 -29.882 -1.625 1.00 21.09 213 VAL A CA 1
ATOM 1625 C C . VAL A 1 213 ? -15.634 -30.254 -3.063 1.00 21.09 213 VAL A C 1
ATOM 1627 O O . VAL A 1 213 ? -15.718 -29.438 -3.977 1.00 21.09 213 VAL A O 1
ATOM 1630 N N . TYR A 1 214 ? -15.189 -31.495 -3.239 1.00 19.61 214 TYR A N 1
ATOM 1631 C CA . TYR A 1 214 ? -15.166 -32.166 -4.531 1.00 19.61 214 TYR A CA 1
ATOM 1632 C C . TYR A 1 214 ? -16.626 -32.410 -4.936 1.00 19.61 214 TYR A C 1
ATOM 1634 O O . TYR A 1 214 ? -17.310 -33.218 -4.311 1.00 19.61 214 TYR A O 1
ATOM 1642 N N . SER A 1 215 ? -17.127 -31.715 -5.957 1.00 21.86 215 SER A N 1
ATOM 1643 C CA . SER A 1 215 ? -18.310 -32.177 -6.686 1.00 21.86 215 SER A CA 1
ATOM 1644 C C . SER A 1 215 ? -17.817 -32.950 -7.899 1.00 21.86 215 SER A C 1
ATOM 1646 O O . SER A 1 215 ? -17.333 -32.361 -8.863 1.00 21.86 215 SER A O 1
ATOM 1648 N N . SER A 1 216 ? -17.896 -34.271 -7.802 1.00 19.77 216 SER A N 1
ATOM 1649 C CA . SER A 1 216 ? -17.704 -35.204 -8.903 1.00 19.77 216 SER A CA 1
ATOM 1650 C C . SER A 1 216 ? -18.612 -34.866 -10.087 1.00 19.77 216 SER A C 1
ATOM 1652 O O . SER A 1 216 ? -19.837 -34.910 -9.946 1.00 19.77 216 SER A O 1
ATOM 1654 N N . LEU A 1 217 ? -17.997 -34.617 -11.240 1.00 28.50 217 LEU A N 1
ATOM 1655 C CA . LEU A 1 217 ? -18.415 -35.163 -12.529 1.00 28.50 217 LEU A CA 1
ATOM 1656 C C . LEU A 1 217 ? -17.171 -35.733 -13.209 1.00 28.50 217 LEU A C 1
ATOM 1658 O O . LEU A 1 217 ? -16.124 -35.050 -13.148 1.00 28.50 217 LEU A O 1
#

pLDDT: mean 74.05, std 21.9, range [19.61, 96.5]

Secondary structure (DSSP, 8-state):
-------------PPPPEE-HHHHHT--GGG-EEEE-S--HHHHSSTTT-SS-EEEEETTEEEEEEEETTEEEEEEEETTEEEEEEEESS---HHHHHHHTT-SHHHHHHHHHHHHHHHHH-HHHHHHHHHSTT-------HHHHHHHHHHHTT--HHHHHHHHHHHHHHH----EEEPS--EEEETTEEEE--S-EEE-----S--S---------

Sequence (217 aa):
MWPAGVLRHEARAKVAPVVDLRVALQADAGHWTSIDAPVVLSSCLAPGQSFGWKKLNVTGQDAFLGVLNMSAVIFVQREKGIQWQTLAGPEVTQETVQKFFALDDGLRETAERLRIAWAKRCPRLAQVAQSLPGLCVLQQDMVETIFGFICSQNNNVSRICLLMDRLRAKFGQVLCSIAAGVDAQADGGPVKMDGPVDWLICDRQNVSDVSLVYSSL

Foldseek 3Di:
DDDDDDPDDPPPPDAAAEDEVLCVVVDDPVQKDDDQAQADCCQAVPFPQALFWWWFQDPNFTKIWGDQAAFTKIWGDDPRGIMMGTRFDDGQDPVSVCQQQVVDPVSVVVVVVVLVVCVVVDVVSVVVCVVRGRHGRGPGDPVSRVLLVVLPVVDDRQSSSVVSQVCCVPVWDQGHWYAADTWIADPVGIDHRHGTDRDYGDDDPDPPDPPPPDDDD

InterPro domains:
  IPR012904 8-oxoguanine DNA glycosylase, N-terminal [PF07934] (39-146)
  IPR052054 Oxidative DNA damage repair enzyme [PTHR10242] (38-179)